Protein AF-A0A521YY96-F1 (afdb_monomer)

Structure (mmCIF, N/CA/C/O backbone):
data_AF-A0A521YY96-F1
#
_entry.id   AF-A0A521YY96-F1
#
loop_
_atom_site.group_PDB
_atom_site.id
_atom_site.type_symbol
_atom_site.label_atom_id
_atom_site.label_alt_id
_atom_site.label_comp_id
_atom_site.label_asym_id
_atom_site.label_entity_id
_atom_site.label_seq_id
_atom_site.pdbx_PDB_ins_code
_atom_site.Cartn_x
_atom_site.Cartn_y
_atom_site.Cartn_z
_atom_site.occupancy
_atom_site.B_iso_or_equiv
_atom_site.auth_seq_id
_atom_site.auth_comp_id
_atom_site.auth_asym_id
_atom_site.auth_atom_id
_atom_site.pdbx_PDB_model_num
ATOM 1 N N . MET A 1 1 ? 77.867 21.493 48.074 1.00 36.88 1 MET A N 1
ATOM 2 C CA . MET A 1 1 ? 77.905 22.722 47.251 1.00 36.88 1 MET A CA 1
ATOM 3 C C . MET A 1 1 ? 76.505 23.031 46.724 1.00 36.88 1 MET A C 1
ATOM 5 O O . MET A 1 1 ? 75.812 22.125 46.286 1.00 36.88 1 MET A O 1
ATOM 9 N N . HIS A 1 2 ? 76.075 24.290 46.857 1.00 35.44 2 HIS A N 1
ATOM 10 C CA . HIS A 1 2 ? 74.856 24.906 46.299 1.00 35.44 2 HIS A CA 1
ATOM 11 C C . HIS A 1 2 ? 74.604 24.523 44.812 1.00 35.44 2 HIS A C 1
ATOM 13 O O . HIS A 1 2 ? 75.568 24.282 44.107 1.00 35.44 2 HIS A O 1
ATOM 19 N N . ARG A 1 3 ? 73.397 24.496 44.211 1.00 36.25 3 ARG A N 1
ATOM 20 C CA . ARG A 1 3 ? 72.268 25.448 44.270 1.00 36.25 3 ARG A CA 1
ATOM 21 C C . ARG A 1 3 ? 71.045 24.892 43.476 1.00 36.25 3 ARG A C 1
ATOM 23 O O . ARG A 1 3 ? 71.189 24.423 42.359 1.00 36.25 3 ARG A O 1
ATOM 30 N N . ARG A 1 4 ? 69.854 25.022 44.077 1.00 40.38 4 ARG A N 1
ATOM 31 C CA . ARG A 1 4 ? 68.451 25.162 43.580 1.00 40.38 4 ARG A CA 1
ATOM 32 C C . ARG A 1 4 ? 68.147 25.180 42.052 1.00 40.38 4 ARG A C 1
ATOM 34 O O . ARG A 1 4 ? 68.707 26.023 41.364 1.00 40.38 4 ARG A O 1
ATOM 41 N N . ARG A 1 5 ? 67.013 24.570 41.625 1.00 38.25 5 ARG A N 1
ATOM 42 C CA . ARG A 1 5 ? 65.686 25.230 41.377 1.00 38.25 5 ARG A CA 1
ATOM 43 C C . ARG A 1 5 ? 64.577 24.293 40.803 1.00 38.25 5 ARG A C 1
ATOM 45 O O . ARG A 1 5 ? 64.734 23.745 39.728 1.00 38.25 5 ARG A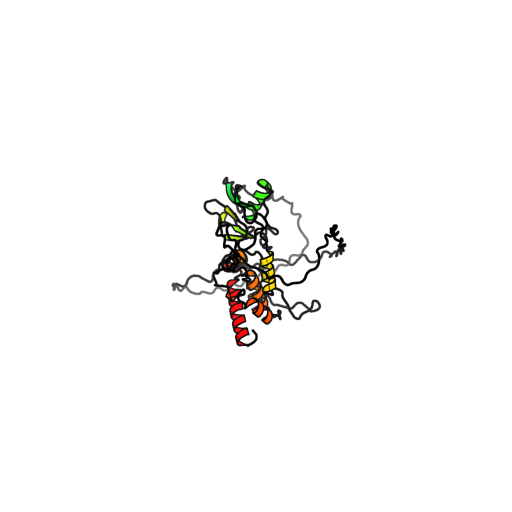 O 1
ATOM 52 N N . ARG A 1 6 ? 63.430 24.273 41.519 1.00 37.22 6 ARG A N 1
ATOM 53 C CA . ARG A 1 6 ? 61.985 24.279 41.117 1.00 37.22 6 ARG A CA 1
ATOM 54 C C . ARG A 1 6 ? 61.480 23.232 40.092 1.00 37.22 6 ARG A C 1
ATOM 56 O O . ARG A 1 6 ? 61.762 23.346 38.915 1.00 37.22 6 ARG A O 1
ATOM 63 N N . ALA A 1 7 ? 60.753 22.179 40.485 1.00 37.06 7 ALA A N 1
ATOM 64 C CA . ALA A 1 7 ? 59.351 22.089 40.955 1.00 37.06 7 ALA A CA 1
ATOM 65 C C . ALA A 1 7 ? 58.262 22.337 39.886 1.00 37.06 7 ALA A C 1
ATOM 67 O O . ALA A 1 7 ? 58.002 23.485 39.531 1.00 37.06 7 ALA A O 1
ATOM 68 N N . ARG A 1 8 ? 57.516 21.278 39.522 1.00 35.78 8 ARG A N 1
ATOM 69 C CA . ARG A 1 8 ? 56.051 21.314 39.353 1.00 35.78 8 ARG A CA 1
ATOM 70 C C . ARG A 1 8 ? 55.447 19.929 39.608 1.00 35.78 8 ARG A C 1
ATOM 72 O O . ARG A 1 8 ? 55.932 18.920 39.118 1.00 35.78 8 ARG A O 1
ATOM 79 N N . GLN A 1 9 ? 54.429 19.936 40.460 1.00 39.16 9 GLN A N 1
ATOM 80 C CA . GLN A 1 9 ? 53.767 18.798 41.086 1.00 39.16 9 GLN A CA 1
ATOM 81 C C . GLN A 1 9 ? 52.670 18.240 40.172 1.00 39.16 9 GLN A C 1
ATOM 83 O O . GLN A 1 9 ? 51.818 18.996 39.705 1.00 39.16 9 GLN A O 1
ATOM 88 N N . GLY A 1 10 ? 52.657 16.922 39.974 1.00 31.00 10 GLY A N 1
ATOM 89 C CA . GLY A 1 10 ? 51.486 16.193 39.494 1.00 31.00 10 GLY A CA 1
ATOM 90 C C . GLY A 1 10 ? 50.533 15.926 40.659 1.00 31.00 10 GLY A C 1
ATOM 91 O O . GLY A 1 10 ? 50.938 15.367 41.676 1.00 31.00 10 GLY A O 1
ATOM 92 N N . ARG A 1 11 ? 49.269 16.339 40.527 1.00 37.75 11 ARG A N 1
ATOM 93 C CA . ARG A 1 11 ? 48.179 15.911 41.412 1.00 37.75 11 ARG A CA 1
ATOM 94 C C . ARG A 1 11 ? 47.406 14.788 40.733 1.00 37.75 11 ARG A C 1
ATOM 96 O O . ARG A 1 11 ? 46.949 14.943 39.605 1.00 37.75 11 ARG A O 1
ATOM 103 N N . GLY A 1 12 ? 47.265 13.683 41.458 1.00 32.97 12 GLY A N 1
ATOM 104 C CA . GLY A 1 12 ? 46.306 12.622 41.177 1.00 32.97 12 GLY A CA 1
ATOM 105 C C . GLY A 1 12 ? 44.856 13.016 41.528 1.00 32.97 12 GLY A C 1
ATOM 106 O O . GLY A 1 12 ? 44.524 14.201 41.578 1.00 32.97 12 GLY A O 1
ATOM 107 N N . PRO A 1 13 ? 43.964 12.037 41.752 1.00 54.84 13 PRO A N 1
ATOM 108 C CA . PRO A 1 13 ? 42.799 11.820 40.894 1.00 54.84 13 PRO A CA 1
ATOM 109 C C . PRO A 1 13 ? 41.473 12.183 41.579 1.00 54.84 13 PRO A C 1
ATOM 111 O O . PRO A 1 13 ? 41.420 12.236 42.806 1.00 54.84 13 PRO A O 1
ATOM 114 N N . ARG A 1 14 ? 40.379 12.328 40.807 1.00 33.78 14 ARG A N 1
ATOM 115 C CA . ARG A 1 14 ? 39.009 11.983 41.255 1.00 33.78 14 ARG A CA 1
ATOM 116 C C . ARG A 1 14 ? 37.956 12.006 40.129 1.00 33.78 14 ARG A C 1
ATOM 118 O O . ARG A 1 14 ? 37.589 13.056 39.629 1.00 33.78 14 ARG A O 1
ATOM 125 N N . ARG A 1 15 ? 37.451 10.791 39.887 1.00 32.31 15 ARG A N 1
ATOM 126 C CA . ARG A 1 15 ? 36.056 10.333 39.710 1.00 32.31 15 ARG A CA 1
ATOM 127 C C . ARG A 1 15 ? 35.222 10.731 38.476 1.00 32.31 15 ARG A C 1
ATOM 129 O O . ARG A 1 15 ? 34.970 11.887 38.178 1.00 32.31 15 ARG A O 1
ATOM 136 N N . ALA A 1 16 ? 34.742 9.643 37.869 1.00 31.78 16 ALA A N 1
ATOM 137 C CA . ALA A 1 16 ? 33.801 9.438 36.778 1.00 31.78 16 ALA A CA 1
ATOM 138 C C . ALA A 1 16 ? 32.496 10.258 36.799 1.00 31.78 16 ALA A C 1
ATOM 140 O O . ALA A 1 16 ? 31.833 10.374 37.827 1.00 31.78 16 ALA A O 1
ATOM 141 N N . GLY A 1 17 ? 32.082 10.661 35.594 1.00 32.03 17 GLY A N 1
ATOM 142 C CA . GLY A 1 17 ? 30.690 10.805 35.159 1.00 32.03 17 GLY A CA 1
ATOM 143 C C . GLY A 1 17 ? 30.529 10.101 33.796 1.00 32.03 17 GLY A C 1
ATOM 144 O O . GLY A 1 17 ? 31.524 9.976 33.076 1.00 32.03 17 GLY A O 1
ATOM 145 N N . PRO A 1 18 ? 29.344 9.564 33.455 1.00 32.19 18 PRO A N 1
ATOM 146 C CA . PRO A 1 18 ? 29.190 8.643 32.335 1.00 32.19 18 PRO A CA 1
ATOM 147 C C . PRO A 1 18 ? 29.269 9.345 30.975 1.00 32.19 18 PRO A C 1
ATOM 149 O O . PRO A 1 18 ? 28.785 10.458 30.778 1.00 32.19 18 PRO A O 1
ATOM 152 N N . VAL A 1 19 ? 29.896 8.633 30.043 1.00 30.94 19 VAL A N 1
ATOM 153 C CA . VAL A 1 19 ? 30.142 8.996 28.649 1.00 30.94 19 VAL A CA 1
ATOM 154 C C . VAL A 1 19 ? 28.866 8.818 27.827 1.00 30.94 19 VAL A C 1
ATOM 156 O O . VAL A 1 19 ? 28.272 7.743 27.822 1.00 30.94 19 VAL A O 1
ATOM 159 N N . VAL A 1 20 ? 28.503 9.852 27.067 1.00 31.72 20 VAL A N 1
ATOM 160 C CA . VAL A 1 20 ? 27.671 9.735 25.864 1.00 31.72 20 VAL A CA 1
ATOM 161 C C . VAL A 1 20 ? 28.599 9.983 24.669 1.00 31.72 20 VAL A C 1
ATOM 163 O O . VAL A 1 20 ? 29.064 11.103 24.463 1.00 31.72 20 VAL A O 1
ATOM 166 N N . HIS A 1 21 ? 28.919 8.926 23.918 1.00 34.84 21 HIS A N 1
ATOM 167 C CA . HIS A 1 21 ? 29.565 9.002 22.597 1.00 34.84 21 HIS A CA 1
ATOM 168 C C . HIS A 1 21 ? 28.594 9.703 21.624 1.00 34.84 21 HIS A C 1
ATOM 170 O O . HIS A 1 21 ? 27.413 9.373 21.626 1.00 34.84 21 HIS A O 1
ATOM 176 N N . GLY A 1 22 ? 28.953 10.738 20.851 1.00 28.48 22 GLY A N 1
ATOM 177 C CA . GLY A 1 22 ? 30.069 10.869 19.894 1.00 28.48 22 GLY A CA 1
ATOM 178 C C . GLY A 1 22 ? 29.445 10.763 18.488 1.00 28.48 22 GLY A C 1
ATOM 179 O O . GLY A 1 22 ? 28.801 9.762 18.214 1.00 28.48 22 GLY A O 1
ATOM 180 N N . PHE A 1 23 ? 29.411 11.773 17.611 1.00 28.44 23 PHE A N 1
ATOM 181 C CA . PHE A 1 23 ? 30.489 12.530 16.947 1.00 28.44 23 PHE A CA 1
ATOM 182 C C . PHE A 1 23 ? 30.028 13.988 16.695 1.00 28.44 23 PHE A C 1
ATOM 184 O O . PHE A 1 23 ? 28.893 14.209 16.292 1.00 28.44 23 PHE A O 1
ATOM 191 N N . VAL A 1 24 ? 30.761 15.036 17.091 1.00 27.41 24 VAL A N 1
ATOM 192 C CA . VAL A 1 24 ? 31.913 15.706 16.434 1.00 27.41 24 VAL A CA 1
ATOM 193 C C . VAL A 1 24 ? 31.643 16.178 14.995 1.00 27.41 24 VAL A C 1
ATOM 195 O O . VAL A 1 24 ? 31.887 15.455 14.035 1.00 27.41 24 VAL A O 1
ATOM 198 N N . LEU A 1 25 ? 31.265 17.456 14.860 1.00 29.09 25 LEU A N 1
ATOM 199 C CA . LEU A 1 25 ? 31.561 18.271 13.679 1.00 29.09 25 LEU A CA 1
ATOM 200 C C . LEU A 1 25 ? 32.483 19.435 14.072 1.00 29.09 25 LEU A C 1
ATOM 202 O O . LEU A 1 25 ? 32.346 20.072 15.116 1.00 29.09 25 LEU A O 1
ATOM 206 N N . ARG A 1 26 ? 33.486 19.619 13.222 1.00 28.25 26 ARG A N 1
ATOM 207 C CA . ARG A 1 26 ? 34.720 20.390 13.376 1.00 28.25 26 ARG A CA 1
ATOM 208 C C . ARG A 1 26 ? 34.439 21.895 13.222 1.00 28.25 26 ARG A C 1
ATOM 210 O O . ARG A 1 26 ? 33.811 22.302 12.252 1.00 28.25 26 ARG A O 1
ATOM 217 N N . ARG A 1 27 ? 34.918 22.721 14.164 1.00 30.02 27 ARG A N 1
ATOM 218 C CA . ARG A 1 27 ? 34.889 24.197 14.074 1.00 30.02 27 ARG A CA 1
ATOM 219 C C . ARG A 1 27 ? 35.848 24.680 12.980 1.00 30.02 27 ARG A C 1
ATOM 221 O O . ARG A 1 27 ? 37.054 24.468 13.095 1.00 30.02 27 ARG A O 1
ATOM 228 N N . GLY A 1 28 ? 35.307 25.356 11.969 1.00 29.53 28 GLY A N 1
ATOM 229 C CA . GLY A 1 28 ? 36.039 26.287 11.109 1.00 29.53 28 GLY A CA 1
ATOM 230 C C . GLY A 1 28 ? 36.040 27.679 11.741 1.00 29.53 28 GLY A C 1
ATOM 231 O O . GLY A 1 28 ? 35.029 28.105 12.297 1.00 29.53 28 GLY A O 1
ATOM 232 N N . ARG A 1 29 ? 37.209 28.321 11.725 1.00 30.94 29 ARG A N 1
ATOM 233 C CA . ARG A 1 29 ? 37.457 29.694 12.172 1.00 30.94 29 ARG A CA 1
ATOM 234 C C . ARG A 1 29 ? 36.708 30.666 11.263 1.00 30.94 29 ARG A C 1
ATOM 236 O O . ARG A 1 29 ? 36.808 30.535 10.053 1.00 30.94 29 ARG A O 1
ATOM 243 N N . ASP A 1 30 ? 35.934 31.568 11.846 1.00 35.16 30 ASP A N 1
ATOM 244 C CA . ASP A 1 30 ? 36.200 33.010 11.838 1.00 35.16 30 ASP A CA 1
ATOM 245 C C . ASP A 1 30 ? 35.047 33.712 12.565 1.00 35.16 30 ASP A C 1
ATOM 247 O O . ASP A 1 30 ? 33.884 33.313 12.480 1.00 35.16 30 ASP A O 1
ATOM 251 N N . GLY A 1 31 ? 35.412 34.657 13.429 1.00 31.25 31 GLY A N 1
ATOM 252 C CA . GLY A 1 31 ? 34.482 35.374 14.286 1.00 31.25 31 GLY A CA 1
ATOM 253 C C . GLY A 1 31 ? 33.702 36.426 13.510 1.00 31.25 31 GLY A C 1
ATOM 254 O O . GLY A 1 31 ? 34.246 37.050 12.613 1.00 31.25 31 GLY A O 1
ATOM 255 N N . ASP A 1 32 ? 32.442 36.628 13.890 1.00 32.22 32 ASP A N 1
ATOM 256 C CA . ASP A 1 32 ? 31.952 37.956 14.253 1.00 32.22 32 ASP A CA 1
ATOM 257 C C . ASP A 1 32 ? 30.570 37.889 14.921 1.00 32.22 32 ASP A C 1
ATOM 259 O O . ASP A 1 32 ? 29.853 36.888 14.881 1.00 32.22 32 ASP A O 1
ATOM 263 N N . ALA A 1 33 ? 30.280 38.943 15.675 1.00 30.81 33 ALA A N 1
ATOM 264 C CA . ALA A 1 33 ? 29.374 38.994 16.812 1.00 30.81 33 ALA A CA 1
ATOM 265 C C . ALA A 1 33 ? 27.884 38.718 16.519 1.00 30.81 33 ALA A C 1
ATOM 267 O O . ALA A 1 33 ? 27.272 39.296 15.623 1.00 30.81 33 ALA A O 1
ATOM 268 N N . VAL A 1 34 ? 27.239 37.946 17.404 1.00 27.91 34 VAL A N 1
ATOM 269 C CA . VAL A 1 34 ? 25.772 37.844 17.475 1.00 27.91 34 VAL A CA 1
ATOM 270 C C . VAL A 1 34 ? 25.218 39.071 18.209 1.00 27.91 34 VAL A C 1
ATOM 272 O O . VAL A 1 34 ? 25.181 39.117 19.440 1.00 27.91 34 VAL A O 1
ATOM 275 N N . ARG A 1 35 ? 24.746 40.069 17.451 1.00 28.75 35 ARG A N 1
ATOM 276 C CA . ARG A 1 35 ? 23.802 41.081 17.953 1.00 28.75 35 ARG A CA 1
ATOM 277 C C . ARG A 1 35 ? 22.419 40.442 18.107 1.00 28.75 35 ARG A C 1
ATOM 279 O O . ARG A 1 35 ? 21.872 39.874 17.167 1.00 28.75 35 ARG A O 1
ATOM 286 N N . ARG A 1 36 ? 21.835 40.570 19.303 1.00 29.77 36 ARG A N 1
ATOM 287 C CA . ARG A 1 36 ? 20.431 40.237 19.584 1.00 29.77 36 ARG A CA 1
ATOM 288 C C . ARG A 1 36 ? 19.513 41.176 18.795 1.00 29.77 36 ARG A C 1
ATOM 290 O O . ARG A 1 36 ? 19.500 42.372 19.063 1.00 29.77 36 ARG A O 1
ATOM 297 N N . GLY A 1 37 ? 18.713 40.622 17.888 1.00 27.31 37 GLY A N 1
ATOM 298 C CA . GLY A 1 37 ? 17.597 41.307 17.237 1.00 27.31 37 GLY A CA 1
ATOM 299 C C . GLY A 1 37 ? 16.319 40.486 17.388 1.00 27.31 37 GLY A C 1
ATOM 300 O O . GLY A 1 37 ? 16.267 39.339 16.952 1.00 27.31 37 GLY A O 1
ATOM 301 N N . ARG A 1 38 ? 15.300 41.061 18.040 1.00 29.11 38 ARG A N 1
ATOM 302 C CA . ARG A 1 38 ? 13.922 40.549 18.038 1.00 29.11 38 ARG A CA 1
ATOM 303 C C . ARG A 1 38 ? 13.401 40.555 16.601 1.00 29.11 38 ARG A C 1
ATOM 305 O O . ARG A 1 38 ? 13.463 41.595 15.955 1.00 29.11 38 ARG A O 1
ATOM 312 N N . LEU A 1 39 ? 12.823 39.448 16.143 1.00 28.83 39 LEU A N 1
ATOM 313 C CA . LEU A 1 39 ? 11.985 39.451 14.947 1.00 28.83 39 LEU A CA 1
ATOM 314 C C . LEU A 1 39 ? 10.516 39.404 15.361 1.00 28.83 39 LEU A C 1
ATOM 316 O O . LEU A 1 39 ? 10.039 38.447 15.968 1.00 28.83 39 LEU A O 1
ATOM 320 N N . HIS A 1 40 ? 9.847 40.514 15.062 1.00 30.41 40 HIS A N 1
ATOM 321 C CA . HIS A 1 40 ? 8.405 40.680 15.077 1.00 30.41 40 HIS A CA 1
ATOM 322 C C . HIS A 1 40 ? 7.745 39.793 14.013 1.00 30.41 40 HIS A C 1
ATOM 324 O O . HIS A 1 40 ? 8.364 39.433 13.012 1.00 30.41 40 HIS A O 1
ATOM 330 N N . GLY A 1 41 ? 6.488 39.427 14.272 1.00 30.22 41 GLY A N 1
ATOM 331 C CA . GLY A 1 41 ? 5.704 38.495 13.469 1.00 30.22 41 GLY A CA 1
ATOM 332 C C . GLY A 1 41 ? 5.589 38.892 11.999 1.00 30.22 41 GLY A C 1
ATOM 333 O O . GLY A 1 41 ? 5.288 40.036 11.670 1.00 30.22 41 GLY A O 1
ATOM 334 N N . ALA A 1 42 ? 5.791 37.906 11.127 1.00 28.52 42 ALA A N 1
ATOM 335 C CA . ALA A 1 42 ? 5.472 38.005 9.714 1.00 28.52 42 ALA A CA 1
ATOM 336 C C . ALA A 1 42 ? 4.034 37.517 9.487 1.00 28.52 42 ALA A C 1
ATOM 338 O O . ALA A 1 42 ? 3.705 36.347 9.691 1.00 28.52 42 ALA A O 1
ATOM 339 N N . SER A 1 43 ? 3.183 38.450 9.081 1.00 27.42 43 SER A N 1
ATOM 340 C CA . SER A 1 43 ? 1.854 38.234 8.526 1.00 27.42 43 SER A CA 1
ATOM 341 C C . SER A 1 43 ? 1.951 37.538 7.163 1.00 27.42 43 SER A C 1
ATOM 343 O O . SER A 1 43 ? 2.717 37.935 6.287 1.00 27.42 43 SER A O 1
ATOM 345 N N . VAL A 1 44 ? 1.162 36.479 6.982 1.00 31.17 44 VAL A N 1
ATOM 346 C CA . VAL A 1 44 ? 1.028 35.749 5.713 1.00 31.17 44 VAL A CA 1
ATOM 347 C C . VAL A 1 44 ? 0.057 36.517 4.803 1.00 31.17 44 VAL A C 1
ATOM 349 O O . VAL A 1 44 ? -1.063 36.791 5.240 1.00 31.17 44 VAL A O 1
ATOM 352 N N . PRO A 1 45 ? 0.413 36.863 3.552 1.00 29.36 45 PRO A N 1
ATOM 353 C CA . PRO A 1 45 ? -0.515 37.537 2.653 1.00 29.36 45 PRO A CA 1
ATOM 354 C C . PRO A 1 45 ? -1.561 36.559 2.095 1.00 29.36 45 PRO A C 1
ATOM 356 O O . PRO A 1 45 ? -1.238 35.521 1.513 1.00 29.36 45 PRO A O 1
ATOM 359 N N . HIS A 1 46 ? -2.835 36.924 2.256 1.00 29.44 46 HIS A N 1
ATOM 360 C CA . HIS A 1 46 ? -3.985 36.270 1.634 1.00 29.44 46 HIS A CA 1
ATOM 361 C C . HIS A 1 46 ? -3.900 36.371 0.102 1.00 29.44 46 HIS A C 1
ATOM 363 O O . HIS A 1 46 ? -3.885 37.465 -0.457 1.00 29.44 46 HIS A O 1
ATOM 369 N N . ARG A 1 47 ? -3.903 35.226 -0.592 1.00 26.50 47 ARG A N 1
ATOM 370 C CA . ARG A 1 47 ? -4.122 35.154 -2.046 1.00 26.50 47 ARG A CA 1
ATOM 371 C C . ARG A 1 47 ? -5.631 35.082 -2.330 1.00 26.50 47 ARG A C 1
ATOM 373 O O . ARG A 1 47 ? -6.299 34.248 -1.714 1.00 26.50 47 ARG A O 1
ATOM 380 N N . PRO A 1 48 ? -6.186 35.889 -3.250 1.00 29.11 48 PRO A N 1
ATOM 381 C CA . PRO A 1 48 ? -7.594 35.793 -3.614 1.00 29.11 48 PRO A CA 1
ATOM 382 C C . PRO A 1 48 ? -7.834 34.547 -4.479 1.00 29.11 48 PRO A C 1
ATOM 384 O O . PRO A 1 48 ? -7.143 34.304 -5.468 1.00 29.11 48 PRO A O 1
ATOM 387 N N . VAL A 1 49 ? -8.820 33.741 -4.087 1.00 29.11 49 VAL A N 1
ATOM 388 C CA . VAL A 1 49 ? -9.315 32.595 -4.858 1.00 29.11 49 VAL A CA 1
ATOM 389 C C . VAL A 1 49 ? -10.244 33.125 -5.951 1.00 29.11 49 VAL A C 1
ATOM 391 O O . VAL A 1 49 ? -11.356 33.561 -5.654 1.00 29.11 49 VAL A O 1
ATOM 394 N N . GLN A 1 50 ? -9.806 33.082 -7.211 1.00 29.78 50 GLN A N 1
ATOM 395 C CA . GLN A 1 50 ? -10.700 33.239 -8.360 1.00 29.78 50 GLN A CA 1
ATOM 396 C C . GLN A 1 50 ? -11.663 32.045 -8.409 1.00 29.78 50 GLN A C 1
ATOM 398 O O . GLN A 1 50 ? -11.255 30.891 -8.540 1.00 29.78 50 GLN A O 1
ATOM 403 N N . ARG A 1 51 ? -12.958 32.334 -8.253 1.00 29.83 51 ARG A N 1
ATOM 404 C CA . ARG A 1 51 ? -14.058 31.406 -8.523 1.00 29.83 51 ARG A CA 1
ATOM 405 C C . ARG A 1 51 ? -14.451 31.542 -9.991 1.00 29.83 51 ARG A C 1
ATOM 407 O O . ARG A 1 51 ? -15.327 32.342 -10.300 1.00 29.83 51 ARG A O 1
ATOM 414 N N . ASP A 1 52 ? -13.886 30.709 -10.853 1.00 28.09 52 ASP A N 1
ATOM 415 C CA . ASP A 1 52 ? -14.489 30.465 -12.162 1.00 28.09 52 ASP A CA 1
ATOM 416 C C . ASP A 1 52 ? -15.525 29.346 -12.025 1.00 28.09 52 ASP A C 1
ATOM 418 O O . ASP A 1 52 ? -15.218 28.155 -11.954 1.00 28.09 52 ASP A O 1
ATOM 422 N N . ARG A 1 53 ? -16.792 29.761 -11.919 1.00 28.67 53 ARG A N 1
ATOM 423 C CA . ARG A 1 53 ? -17.957 28.903 -12.153 1.00 28.67 53 ARG A CA 1
ATOM 424 C C . ARG A 1 53 ? -18.050 28.658 -13.659 1.00 28.67 53 ARG A C 1
ATOM 426 O O . ARG A 1 53 ? -18.573 29.502 -14.376 1.00 28.67 53 ARG A O 1
ATOM 433 N N . GLN A 1 54 ? -17.599 27.498 -14.125 1.00 31.72 54 GLN A N 1
ATOM 434 C CA . GLN A 1 54 ? -18.081 26.948 -15.391 1.00 31.72 54 GLN A CA 1
ATOM 435 C C . GLN A 1 54 ? -19.311 26.088 -15.097 1.00 31.72 54 GLN A C 1
ATOM 437 O O . GLN A 1 54 ? -19.234 25.016 -14.502 1.00 31.72 54 GLN A O 1
ATOM 442 N N . SER A 1 55 ? -20.470 26.635 -15.438 1.00 31.55 55 SER A N 1
ATOM 443 C CA . SER A 1 55 ? -21.733 25.922 -15.577 1.00 31.55 55 SER A CA 1
ATOM 444 C C . SER A 1 55 ? -21.702 25.084 -16.858 1.00 31.55 55 SER A C 1
ATOM 446 O O . SER A 1 55 ? -21.776 25.650 -17.946 1.00 31.55 55 SER A O 1
ATOM 448 N N . ASP A 1 56 ? -21.611 23.760 -16.725 1.00 32.34 56 ASP A N 1
ATOM 449 C CA . ASP A 1 56 ? -21.868 22.815 -17.820 1.00 32.34 56 ASP A CA 1
ATOM 450 C C . ASP A 1 56 ? -23.383 22.554 -17.943 1.00 32.34 56 ASP A C 1
ATOM 452 O O . ASP A 1 56 ? -24.035 22.268 -16.929 1.00 32.34 56 ASP A O 1
ATOM 456 N N . PRO A 1 57 ? -23.975 22.629 -19.150 1.00 31.08 57 PRO A N 1
ATOM 457 C CA . PRO A 1 57 ? -25.367 22.269 -19.368 1.00 31.08 57 PRO A CA 1
ATOM 458 C C . PRO A 1 57 ? -25.567 20.747 -19.374 1.00 31.08 57 PRO A C 1
ATOM 460 O O . PRO A 1 57 ? -24.731 19.963 -19.822 1.00 31.08 57 PRO A O 1
ATOM 463 N N . ALA A 1 58 ? -26.726 20.334 -18.864 1.00 36.91 58 ALA A N 1
ATOM 464 C CA . ALA A 1 58 ? -27.175 18.955 -18.789 1.00 36.91 58 ALA A CA 1
ATOM 465 C C . ALA A 1 58 ? -27.290 18.310 -20.182 1.00 36.91 58 ALA A C 1
ATOM 467 O O . ALA A 1 58 ? -28.151 18.674 -20.978 1.00 36.91 58 ALA A O 1
ATOM 468 N N . GLY A 1 59 ? -26.464 17.299 -20.446 1.00 33.81 59 GLY A N 1
ATOM 469 C CA . GLY A 1 59 ? -26.584 16.461 -21.635 1.00 33.81 59 GLY A CA 1
ATOM 470 C C . GLY A 1 59 ? -25.422 15.484 -21.747 1.00 33.81 59 GLY A C 1
ATOM 471 O O . GLY A 1 59 ? -24.364 15.873 -22.208 1.00 33.81 59 GLY A O 1
ATOM 472 N N . HIS A 1 60 ? -25.637 14.245 -21.279 1.00 31.69 60 HIS A N 1
ATOM 473 C CA . HIS A 1 60 ? -24.895 12.989 -21.550 1.00 31.69 60 HIS A CA 1
ATOM 474 C C . HIS A 1 60 ? -24.716 12.121 -20.292 1.00 31.69 60 HIS A C 1
ATOM 476 O O . HIS A 1 60 ? -23.615 11.721 -19.920 1.00 31.69 60 HIS A O 1
ATOM 482 N N . GLN A 1 61 ? -25.832 11.771 -19.644 1.00 30.67 61 GLN A N 1
ATOM 483 C CA . GLN A 1 61 ? -25.858 10.821 -18.524 1.00 30.67 61 GLN A CA 1
ATOM 484 C C . GLN A 1 61 ? -26.577 9.507 -18.873 1.00 30.67 61 GLN A C 1
ATOM 486 O O . GLN A 1 61 ? -27.147 8.846 -18.012 1.00 30.67 61 GLN A O 1
ATOM 491 N N . ALA A 1 62 ? -26.516 9.100 -20.141 1.00 29.69 62 ALA A N 1
ATOM 492 C CA . ALA A 1 62 ? -27.026 7.820 -20.619 1.00 29.69 62 ALA A CA 1
ATOM 493 C C . ALA A 1 62 ? -25.957 7.152 -21.491 1.00 29.69 62 ALA A C 1
ATOM 495 O O . ALA A 1 62 ? -25.949 7.381 -22.691 1.00 29.69 62 ALA A O 1
ATOM 496 N N . GLN A 1 63 ? -25.011 6.429 -20.866 1.00 31.83 63 GLN A N 1
ATOM 497 C CA . GLN A 1 63 ? -24.150 5.375 -21.462 1.00 31.83 63 GLN A CA 1
ATOM 498 C C . GLN A 1 63 ? -23.053 4.894 -20.481 1.00 31.83 63 GLN A C 1
ATOM 500 O O . GLN A 1 63 ? -21.883 4.738 -20.823 1.00 31.83 63 GLN A O 1
ATOM 505 N N . ARG A 1 64 ? -23.409 4.641 -19.217 1.00 30.38 64 ARG A N 1
ATOM 506 C CA . ARG A 1 64 ? -22.537 3.899 -18.290 1.00 30.38 64 ARG A CA 1
ATOM 507 C C . ARG A 1 64 ? -23.287 2.706 -17.724 1.00 30.38 64 ARG A C 1
ATOM 509 O O . ARG A 1 64 ? -23.552 2.632 -16.530 1.00 30.38 64 ARG A O 1
ATOM 516 N N . GLU A 1 65 ? -23.616 1.778 -18.611 1.00 31.09 65 GLU A N 1
ATOM 517 C CA . GLU A 1 65 ? -24.069 0.443 -18.245 1.00 31.09 65 GLU A CA 1
ATOM 518 C C . GLU A 1 65 ? -22.966 -0.578 -18.572 1.00 31.09 65 GLU A C 1
ATOM 520 O O . GLU A 1 65 ? -22.478 -0.674 -19.694 1.00 31.09 65 GLU A O 1
ATOM 525 N N . SER A 1 66 ? -22.554 -1.283 -17.513 1.00 31.14 66 SER A N 1
ATOM 526 C CA . SER A 1 66 ? -22.098 -2.682 -17.484 1.00 31.14 66 SER A CA 1
ATOM 527 C C . SER A 1 66 ? -20.970 -3.153 -18.420 1.00 31.14 66 SER A C 1
ATOM 529 O O . SER A 1 66 ? -21.195 -3.701 -19.493 1.00 31.14 66 SER A O 1
ATOM 531 N N . ALA A 1 67 ? -19.750 -3.197 -17.868 1.00 27.73 67 ALA A N 1
ATOM 532 C CA . ALA A 1 67 ? -18.728 -4.174 -18.257 1.00 27.73 67 ALA A CA 1
ATOM 533 C C . ALA A 1 67 ? -17.985 -4.727 -17.023 1.00 27.73 67 ALA A C 1
ATOM 535 O O . ALA A 1 67 ? -16.786 -4.541 -16.845 1.00 27.73 67 ALA A O 1
ATOM 536 N N . HIS A 1 68 ? -18.709 -5.431 -16.150 1.00 30.08 68 HIS A N 1
ATOM 537 C CA . HIS A 1 68 ? -18.108 -6.381 -15.212 1.00 30.08 68 HIS A CA 1
ATOM 538 C C . HIS A 1 68 ? -18.410 -7.794 -15.712 1.00 30.08 68 HIS A C 1
ATOM 540 O O . HIS A 1 68 ? -19.406 -8.400 -15.325 1.00 30.08 68 HIS A O 1
ATOM 546 N N . ARG A 1 69 ? -17.556 -8.325 -16.596 1.00 30.77 69 ARG A N 1
ATOM 547 C CA . ARG A 1 69 ? -17.495 -9.774 -16.813 1.00 30.77 69 ARG A CA 1
ATOM 548 C C . ARG A 1 69 ? -16.694 -10.387 -15.670 1.00 30.77 69 ARG A C 1
ATOM 550 O O . ARG A 1 69 ? -15.569 -9.979 -15.393 1.00 30.77 69 ARG A O 1
ATOM 557 N N . ALA A 1 70 ? -17.313 -11.344 -14.991 1.00 30.95 70 ALA A N 1
ATOM 558 C CA . ALA A 1 70 ? -16.659 -12.204 -14.025 1.00 30.95 70 ALA A CA 1
ATOM 559 C C . ALA A 1 70 ? -15.527 -12.972 -14.725 1.00 30.95 70 ALA A C 1
ATOM 561 O O . ALA A 1 70 ? -15.775 -13.695 -15.686 1.00 30.95 70 ALA A O 1
ATOM 562 N N . HIS A 1 71 ? -14.291 -12.809 -14.256 1.00 30.98 71 HIS A N 1
ATOM 563 C CA . HIS A 1 71 ? -13.222 -13.740 -14.600 1.00 30.98 71 HIS A CA 1
ATOM 564 C C . HIS A 1 71 ? -13.500 -15.062 -13.882 1.00 30.98 71 HIS A C 1
ATOM 566 O O . HIS A 1 71 ? -13.519 -15.112 -12.649 1.00 30.98 71 HIS A O 1
ATOM 572 N N . ASP A 1 72 ? -13.759 -16.102 -14.670 1.00 29.55 72 ASP A N 1
ATOM 573 C CA . ASP A 1 72 ? -13.961 -17.467 -14.205 1.00 29.55 72 ASP A CA 1
ATOM 574 C C . ASP A 1 72 ? -12.651 -18.011 -13.616 1.00 29.55 72 ASP A C 1
ATOM 576 O O . ASP A 1 72 ? -11.624 -18.120 -14.286 1.00 29.55 72 ASP A O 1
ATOM 580 N N . VAL A 1 73 ? -12.679 -18.308 -12.319 1.00 32.78 73 VAL A N 1
ATOM 581 C CA . VAL A 1 73 ? -11.563 -18.875 -11.559 1.00 32.78 73 VAL A CA 1
ATOM 582 C C . VAL A 1 73 ? -11.728 -20.397 -11.555 1.00 32.78 73 VAL A C 1
ATOM 584 O O . VAL A 1 73 ? -11.989 -21.003 -10.517 1.00 32.78 73 VAL A O 1
ATOM 587 N N . ARG A 1 74 ? -11.614 -21.030 -12.727 1.00 29.02 74 ARG A N 1
ATOM 588 C CA . ARG A 1 74 ? -11.584 -22.496 -12.881 1.00 29.02 74 ARG A CA 1
ATOM 589 C C . ARG A 1 74 ? -10.627 -22.926 -13.989 1.00 29.02 74 ARG A C 1
ATOM 591 O O . ARG A 1 74 ? -11.020 -23.526 -14.977 1.00 29.02 74 ARG A O 1
ATOM 598 N N . ALA A 1 75 ? -9.342 -22.656 -13.804 1.00 31.70 75 ALA A N 1
ATOM 599 C CA . ALA A 1 75 ? -8.305 -23.263 -14.636 1.00 31.70 75 ALA A CA 1
ATOM 600 C C . ALA A 1 75 ? -6.990 -23.412 -13.865 1.00 31.70 75 ALA A C 1
ATOM 602 O O . ALA A 1 75 ? -5.964 -22.948 -14.318 1.00 31.70 75 ALA A O 1
ATOM 603 N N . TYR A 1 76 ? -7.025 -24.001 -12.666 1.00 30.17 76 TYR A N 1
ATOM 604 C CA . TYR A 1 76 ? -5.839 -24.565 -12.001 1.00 30.17 76 TYR A CA 1
ATOM 605 C C . TYR A 1 76 ? -6.307 -25.494 -10.879 1.00 30.17 76 TYR A C 1
ATOM 607 O O . TYR A 1 76 ? -6.313 -25.120 -9.708 1.00 30.17 76 TYR A O 1
ATOM 615 N N . ARG A 1 77 ? -6.785 -26.694 -11.236 1.00 29.12 77 ARG A N 1
ATOM 616 C CA . ARG A 1 77 ? -6.761 -27.884 -10.366 1.00 29.12 77 ARG A CA 1
ATOM 617 C C . ARG A 1 77 ? -7.317 -29.109 -11.097 1.00 29.12 77 ARG A C 1
ATOM 619 O O . ARG A 1 77 ? -8.463 -29.088 -11.525 1.00 29.12 77 ARG A O 1
ATOM 626 N N . ARG A 1 78 ? -6.512 -30.178 -11.048 1.00 31.70 78 ARG A N 1
ATOM 627 C CA . ARG A 1 78 ? -6.808 -31.604 -11.290 1.00 31.70 78 ARG A CA 1
ATOM 628 C C . ARG A 1 78 ? -6.569 -32.118 -12.711 1.00 31.70 78 ARG A C 1
ATOM 630 O O . ARG A 1 78 ? -7.474 -32.192 -13.529 1.00 31.70 78 ARG A O 1
ATOM 637 N N . GLY A 1 79 ? -5.339 -32.589 -12.917 1.00 27.16 79 GLY A N 1
ATOM 638 C CA . GLY A 1 7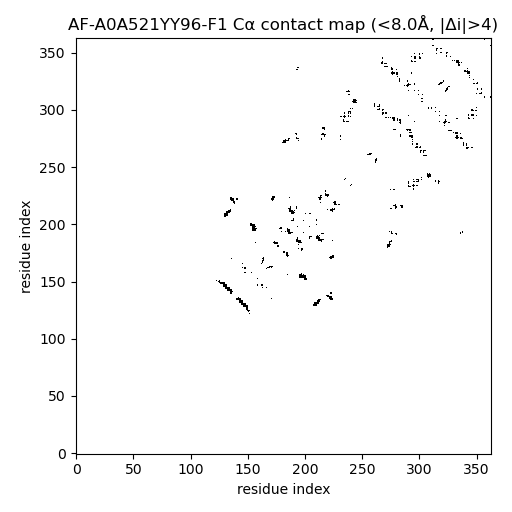9 ? -5.135 -33.862 -13.597 1.00 27.16 79 GLY A CA 1
ATOM 639 C C . GLY A 1 79 ? -5.488 -35.010 -12.643 1.00 27.16 79 GLY A C 1
ATOM 640 O O . GLY A 1 79 ? -5.171 -34.926 -11.456 1.00 27.16 79 GLY A O 1
ATOM 641 N N . CYS A 1 80 ? -6.231 -35.990 -13.161 1.00 27.41 80 CYS A N 1
ATOM 642 C CA . CYS A 1 80 ? -6.169 -37.432 -12.885 1.00 27.41 80 CYS A CA 1
ATOM 643 C C . CYS A 1 80 ? -7.441 -38.112 -13.431 1.00 27.41 80 CYS A C 1
ATOM 645 O O . CYS A 1 80 ? -8.530 -37.839 -12.942 1.00 27.41 80 CYS A O 1
ATOM 647 N N . PHE A 1 81 ? -7.227 -38.983 -14.426 1.00 25.42 81 PHE A N 1
ATOM 648 C CA . PHE A 1 81 ? -7.957 -40.204 -14.812 1.00 25.42 81 PHE A CA 1
ATOM 649 C C . PHE A 1 81 ? -9.492 -40.233 -14.944 1.00 25.42 81 PHE A C 1
ATOM 651 O O . PHE A 1 81 ? -10.231 -39.968 -14.003 1.00 25.42 81 PHE A O 1
ATOM 658 N N . GLY A 1 82 ? -9.951 -40.756 -16.092 1.00 25.25 82 GLY A N 1
ATOM 659 C CA . GLY A 1 82 ? -11.274 -41.375 -16.225 1.00 25.25 82 GLY A CA 1
ATOM 660 C C . GLY A 1 82 ? -11.841 -41.365 -17.644 1.00 25.25 82 GLY A C 1
ATOM 661 O O . GLY A 1 82 ? -12.671 -40.523 -17.963 1.00 25.25 82 GLY A O 1
ATOM 662 N N . PHE A 1 83 ? -11.408 -42.312 -18.480 1.00 25.97 83 PHE A N 1
ATOM 663 C CA . PHE A 1 83 ? -12.081 -42.706 -19.722 1.00 25.97 83 PHE A CA 1
ATOM 664 C C . PHE A 1 83 ? -13.527 -43.133 -19.430 1.00 25.97 83 PHE A C 1
ATOM 666 O O . PHE A 1 83 ? -13.707 -44.128 -18.737 1.00 25.97 83 PHE A O 1
ATOM 673 N N . ILE A 1 84 ? -14.528 -42.447 -19.995 1.00 29.08 84 ILE A N 1
ATOM 674 C CA . ILE A 1 84 ? -15.851 -43.022 -20.295 1.00 29.08 84 ILE A CA 1
ATOM 675 C C . ILE A 1 84 ? -16.361 -42.384 -21.594 1.00 29.08 84 ILE A C 1
ATOM 677 O O . ILE A 1 84 ? -16.703 -41.203 -21.638 1.00 29.08 84 ILE A O 1
ATOM 681 N N . GLU A 1 85 ? -16.407 -43.190 -22.654 1.00 27.48 85 GLU A N 1
ATOM 682 C CA . GLU A 1 85 ? -17.115 -42.906 -23.901 1.00 27.48 85 GLU A CA 1
ATOM 683 C C . GLU A 1 85 ? -18.611 -42.686 -23.643 1.00 27.48 85 GLU A C 1
ATOM 685 O O . GLU A 1 85 ? -19.234 -43.469 -22.925 1.00 27.48 85 GLU A O 1
ATOM 690 N N . LYS A 1 86 ? -19.226 -41.697 -24.308 1.00 28.23 86 LYS A N 1
ATOM 691 C CA . LYS A 1 86 ? -20.648 -41.775 -24.679 1.00 28.23 86 LYS A CA 1
ATOM 692 C C . LYS A 1 86 ? -20.997 -40.860 -25.858 1.00 28.23 86 LYS A C 1
ATOM 694 O O . LYS A 1 86 ? -21.115 -39.649 -25.732 1.00 28.23 86 LYS A O 1
ATOM 699 N N . ARG A 1 87 ? -21.128 -41.543 -26.998 1.00 27.11 87 ARG A N 1
ATOM 700 C CA . ARG A 1 87 ? -21.998 -41.362 -28.173 1.00 27.11 87 ARG A CA 1
ATOM 701 C C . ARG A 1 87 ? -22.654 -39.998 -28.427 1.00 27.11 87 ARG A C 1
ATOM 703 O O . ARG A 1 87 ? -23.500 -39.518 -27.682 1.00 27.11 87 ARG A O 1
ATOM 710 N N . ILE A 1 88 ? -22.345 -39.526 -29.629 1.00 28.08 88 ILE A N 1
ATOM 711 C CA . ILE A 1 88 ? -23.044 -38.552 -30.467 1.00 28.08 88 ILE A CA 1
ATOM 712 C C . ILE A 1 88 ? -24.430 -39.089 -30.875 1.00 28.08 88 ILE A C 1
ATOM 714 O O . ILE A 1 88 ? -24.544 -40.258 -31.242 1.00 28.08 88 ILE A O 1
ATOM 718 N N . ASN A 1 89 ? -25.448 -38.221 -30.910 1.00 29.77 89 ASN A N 1
ATOM 719 C CA . ASN A 1 89 ? -26.461 -38.247 -31.973 1.00 29.77 89 ASN A CA 1
ATOM 720 C C . ASN A 1 89 ? -26.987 -36.814 -32.242 1.00 29.77 89 ASN A C 1
ATOM 722 O O . ASN A 1 89 ? -27.199 -36.077 -31.274 1.00 29.77 89 ASN A O 1
ATOM 726 N N . PRO A 1 90 ? -27.168 -36.383 -33.507 1.00 33.22 90 PRO A N 1
ATOM 727 C CA . PRO A 1 90 ? -27.516 -35.012 -33.863 1.00 33.22 90 PRO A CA 1
ATOM 728 C C . PRO A 1 90 ? -29.035 -34.835 -34.012 1.00 33.22 90 PRO A C 1
ATOM 730 O O . PRO A 1 90 ? -29.727 -35.690 -34.558 1.00 33.22 90 PRO A O 1
ATOM 733 N N . GLY A 1 91 ? -29.555 -33.698 -33.552 1.00 25.84 91 GLY A N 1
ATOM 734 C CA . GLY A 1 91 ? -30.956 -33.310 -33.708 1.00 25.84 91 GLY A CA 1
ATOM 735 C C . GLY A 1 91 ? -31.058 -31.845 -34.109 1.00 25.84 91 GLY A C 1
ATOM 736 O O . GLY A 1 91 ? -30.899 -30.948 -33.286 1.00 25.84 91 GLY A O 1
ATOM 737 N N . SER A 1 92 ? -31.284 -31.624 -35.399 1.00 32.62 92 SER A N 1
ATOM 738 C CA . SER A 1 92 ? -31.581 -30.353 -36.057 1.00 32.62 92 SER A CA 1
ATOM 739 C C . SER A 1 92 ? -32.861 -29.699 -35.526 1.00 32.62 92 SER A C 1
ATOM 741 O O . SER A 1 92 ? -33.892 -30.358 -35.418 1.00 32.62 92 SER A O 1
ATOM 743 N N . GLY A 1 93 ? -32.829 -28.386 -35.287 1.00 27.41 93 GLY A N 1
ATOM 744 C CA . GLY A 1 93 ? -34.026 -27.620 -34.936 1.00 27.41 93 GLY A CA 1
ATOM 745 C C . GLY A 1 93 ? -33.745 -26.143 -34.678 1.00 27.41 93 GLY A C 1
ATOM 746 O O . GLY A 1 93 ? -33.884 -25.670 -33.553 1.00 27.41 93 GLY A O 1
ATOM 747 N N . GLY A 1 94 ? -33.324 -25.407 -35.709 1.00 30.75 94 GLY A N 1
ATOM 748 C CA . GLY A 1 94 ? -33.225 -23.949 -35.647 1.00 30.75 94 GLY A CA 1
ATOM 749 C C . GLY A 1 94 ? -34.611 -23.311 -35.524 1.00 30.75 94 GLY A C 1
ATOM 750 O O . GLY A 1 94 ? -35.465 -23.514 -36.382 1.00 30.75 94 GLY A O 1
ATOM 751 N N . ARG A 1 95 ? -34.837 -22.513 -34.473 1.00 31.20 95 ARG A N 1
ATOM 752 C CA . ARG A 1 95 ? -35.982 -21.596 -34.379 1.00 31.20 95 ARG A CA 1
ATOM 753 C C . ARG A 1 95 ? -35.500 -20.162 -34.570 1.00 31.20 95 ARG A C 1
ATOM 755 O O . ARG A 1 95 ? -34.894 -19.577 -33.676 1.00 31.20 95 ARG A O 1
ATOM 762 N N . GLN A 1 96 ? -35.792 -19.610 -35.745 1.00 31.58 96 GLN A N 1
ATOM 763 C CA . GLN A 1 96 ? -35.830 -18.169 -35.975 1.00 31.58 96 GLN A CA 1
ATOM 764 C C . GLN A 1 96 ? -36.967 -17.568 -35.139 1.00 31.58 96 GLN A C 1
ATOM 766 O O . GLN A 1 96 ? -38.082 -18.087 -35.138 1.00 31.58 96 GLN A O 1
ATOM 771 N N . VAL A 1 97 ? -36.687 -16.478 -34.427 1.00 33.38 97 VAL A N 1
ATOM 772 C CA . VAL A 1 97 ? -37.700 -15.723 -33.680 1.00 33.38 97 VAL A CA 1
ATOM 773 C C . VAL A 1 97 ? -37.994 -14.450 -34.467 1.00 33.38 97 VAL A C 1
ATOM 775 O O . VAL A 1 97 ? -37.146 -13.562 -34.560 1.00 33.38 97 VAL A O 1
ATOM 778 N N . ALA A 1 98 ? -39.180 -14.381 -35.070 1.00 32.19 98 ALA A N 1
ATOM 779 C CA . ALA A 1 98 ? -39.676 -13.186 -35.740 1.00 32.19 98 ALA A CA 1
ATOM 780 C C . ALA A 1 98 ? -39.942 -12.078 -34.704 1.00 32.19 98 ALA A C 1
ATOM 782 O O . ALA A 1 98 ? -40.608 -12.305 -33.692 1.00 32.19 98 ALA A O 1
ATOM 783 N N . ARG A 1 99 ? -39.417 -10.871 -34.946 1.00 35.25 99 ARG A N 1
ATOM 784 C CA . ARG A 1 99 ? -39.736 -9.677 -34.151 1.00 35.25 99 ARG A CA 1
ATOM 785 C C . ARG A 1 99 ? -41.079 -9.118 -34.617 1.00 35.25 99 ARG A C 1
ATOM 787 O O . ARG A 1 99 ? -41.152 -8.532 -35.691 1.00 35.25 99 ARG A O 1
ATOM 794 N N . LEU A 1 100 ? -42.118 -9.266 -33.800 1.00 35.78 100 LEU A N 1
ATOM 795 C CA . LEU A 1 100 ? -43.368 -8.520 -33.956 1.00 35.78 100 LEU A CA 1
ATOM 796 C C . LEU A 1 100 ? -43.154 -7.079 -33.473 1.00 35.78 100 LEU A C 1
ATOM 798 O O . LEU A 1 100 ? -42.785 -6.845 -32.323 1.00 35.78 100 LEU A O 1
ATOM 802 N N . HIS A 1 101 ? -43.358 -6.122 -34.374 1.00 37.03 101 HIS A N 1
ATOM 803 C CA . HIS A 1 101 ? -43.378 -4.693 -34.077 1.00 37.03 101 HIS A CA 1
ATOM 804 C C . HIS A 1 101 ? -44.789 -4.325 -33.599 1.00 37.03 101 HIS A C 1
ATOM 806 O O . HIS A 1 101 ? -45.749 -4.517 -34.341 1.00 37.03 101 HIS A O 1
ATOM 812 N N . VAL A 1 102 ? -44.930 -3.837 -32.363 1.00 40.56 102 VAL A N 1
ATOM 813 C CA . VAL A 1 102 ? -46.220 -3.388 -31.811 1.00 40.56 102 VAL A CA 1
ATOM 814 C C . VAL A 1 102 ? -46.248 -1.854 -31.821 1.00 40.56 102 VAL A C 1
ATOM 816 O O . VAL A 1 102 ? -45.341 -1.250 -31.239 1.00 40.56 102 VAL A O 1
ATOM 819 N N . PRO A 1 103 ? -47.242 -1.206 -32.462 1.00 35.22 103 PRO A N 1
ATOM 820 C CA . PRO A 1 103 ? -47.340 0.249 -32.516 1.00 35.22 103 PRO A CA 1
ATOM 821 C C . PRO A 1 103 ? -47.609 0.872 -31.146 1.00 35.22 103 PRO A C 1
ATOM 823 O O . PRO A 1 103 ? -48.300 0.316 -30.290 1.00 35.22 103 PRO A O 1
ATOM 826 N N . HIS A 1 104 ? -47.060 2.065 -30.947 1.00 40.97 104 HIS A N 1
ATOM 827 C CA . HIS A 1 104 ? -47.088 2.780 -29.682 1.00 40.97 104 HIS A CA 1
ATOM 828 C C . HIS A 1 104 ? -48.352 3.650 -29.588 1.00 40.97 104 HIS A C 1
ATOM 830 O O . HIS A 1 104 ? -48.313 4.839 -29.878 1.00 40.97 104 HIS A O 1
ATOM 836 N N . GLY A 1 105 ? -49.483 3.074 -29.181 1.00 43.72 105 GLY A N 1
ATOM 837 C CA . GLY A 1 105 ? -50.708 3.865 -29.062 1.00 43.72 105 GLY A CA 1
ATOM 838 C C . GLY A 1 105 ? -51.911 3.078 -28.585 1.00 43.72 105 GLY A C 1
ATOM 839 O O . GLY A 1 105 ? -52.826 2.902 -29.361 1.00 43.72 105 GLY A O 1
ATOM 840 N N . GLU A 1 106 ? -51.866 2.586 -27.345 1.00 41.78 106 GLU A N 1
ATOM 841 C CA . GLU A 1 106 ? -53.024 2.269 -26.488 1.00 41.78 106 GLU A CA 1
ATOM 842 C C . GLU A 1 106 ? -52.484 1.615 -25.208 1.00 41.78 106 GLU A C 1
ATOM 844 O O . GLU A 1 106 ? -52.275 0.407 -25.117 1.00 41.78 106 GLU A O 1
ATOM 849 N N . ARG A 1 107 ? -52.150 2.430 -24.200 1.00 38.75 107 ARG A N 1
ATOM 850 C CA . ARG A 1 107 ? -51.845 1.918 -22.856 1.00 38.75 107 ARG A CA 1
ATOM 851 C C . ARG A 1 107 ? -53.071 2.123 -21.985 1.00 38.75 107 ARG A C 1
ATOM 853 O O . ARG A 1 107 ? -53.359 3.247 -21.584 1.00 38.75 107 ARG A O 1
ATOM 860 N N . ALA A 1 108 ? -53.760 1.028 -21.675 1.00 43.19 108 ALA A N 1
ATOM 861 C CA . ALA A 1 108 ? -54.777 1.001 -20.636 1.00 43.19 108 ALA A CA 1
ATOM 862 C C . ALA A 1 108 ? -54.181 1.493 -19.305 1.00 43.19 108 ALA A C 1
ATOM 864 O O . ALA A 1 108 ? -53.055 1.143 -18.934 1.00 43.19 108 ALA A O 1
ATOM 865 N N . ALA A 1 109 ? -54.938 2.327 -18.591 1.00 43.41 109 ALA A N 1
ATOM 866 C CA . ALA A 1 109 ? -54.557 2.869 -17.297 1.00 43.41 109 ALA A CA 1
ATOM 867 C C . ALA A 1 109 ? -54.377 1.733 -16.274 1.00 43.41 109 ALA A C 1
ATOM 869 O O . ALA A 1 109 ? -55.336 1.229 -15.691 1.00 43.41 109 ALA A O 1
ATOM 870 N N . HIS A 1 110 ? -53.130 1.321 -16.039 1.00 43.44 110 HIS A N 1
ATOM 871 C CA . HIS A 1 110 ? -52.804 0.423 -14.940 1.00 43.44 110 HIS A CA 1
ATOM 872 C C . HIS A 1 110 ? -53.040 1.150 -13.612 1.00 43.44 110 HIS A C 1
ATOM 874 O O . HIS A 1 110 ? -52.242 1.991 -13.188 1.00 43.44 110 HIS A O 1
ATOM 880 N N . LEU A 1 111 ? -54.142 0.799 -12.947 1.00 44.34 111 LEU A N 1
ATOM 881 C CA . LEU A 1 111 ? -54.393 1.094 -11.540 1.00 44.34 111 LEU A CA 1
ATOM 882 C C . LEU A 1 111 ? -53.143 0.736 -10.726 1.00 44.34 111 LEU A C 1
ATOM 884 O O . LEU A 1 111 ? -52.745 -0.429 -10.635 1.00 44.34 111 LEU A O 1
ATOM 888 N N . ARG A 1 112 ? -52.508 1.754 -10.135 1.00 43.78 112 ARG A N 1
ATOM 889 C CA . ARG A 1 112 ? -51.365 1.598 -9.234 1.00 43.78 112 ARG A CA 1
ATOM 890 C C . ARG A 1 112 ? -51.823 0.889 -7.959 1.00 43.78 112 ARG A C 1
ATOM 892 O O . ARG A 1 112 ? -52.123 1.532 -6.958 1.00 43.78 112 ARG A O 1
ATOM 899 N N . ARG A 1 113 ? -51.825 -0.445 -7.955 1.00 44.53 113 ARG A N 1
ATOM 900 C CA . ARG A 1 113 ? -51.695 -1.194 -6.700 1.00 44.53 113 ARG A CA 1
ATOM 901 C C . ARG A 1 113 ? -50.313 -0.867 -6.146 1.00 44.53 113 ARG A C 1
ATOM 903 O O . ARG A 1 113 ? -49.305 -1.258 -6.730 1.00 44.53 113 ARG A O 1
ATOM 910 N N . SER A 1 114 ? -50.265 -0.098 -5.061 1.00 51.25 114 SER A N 1
ATOM 911 C CA . SER A 1 114 ? -49.021 0.186 -4.355 1.00 51.25 114 SER A CA 1
ATOM 912 C C . SER A 1 114 ? -48.432 -1.141 -3.875 1.00 51.25 114 SER A C 1
ATOM 914 O O . SER A 1 114 ? -48.909 -1.771 -2.931 1.00 51.25 114 SER A O 1
ATOM 916 N N . ALA A 1 115 ? -47.406 -1.619 -4.576 1.00 54.19 115 ALA A N 1
ATOM 917 C CA . ALA A 1 115 ? -46.616 -2.737 -4.103 1.00 54.19 115 ALA A CA 1
ATOM 918 C C . ALA A 1 115 ? -45.934 -2.276 -2.813 1.00 54.19 115 ALA A C 1
ATOM 920 O O . ALA A 1 115 ? -45.003 -1.469 -2.832 1.00 54.19 115 ALA A O 1
ATOM 921 N N . ARG A 1 116 ? -46.457 -2.738 -1.676 1.00 49.09 116 ARG A N 1
ATOM 922 C CA . ARG A 1 116 ? -45.835 -2.543 -0.369 1.00 49.09 116 ARG A CA 1
ATOM 923 C C . ARG A 1 116 ? -44.393 -3.055 -0.486 1.00 49.09 116 ARG A C 1
ATOM 925 O O . ARG A 1 116 ? -44.220 -4.187 -0.945 1.00 49.09 116 ARG A O 1
ATOM 932 N N . PRO A 1 117 ? -43.370 -2.261 -0.118 1.00 49.62 117 PRO A N 1
ATOM 933 C CA . PRO A 1 117 ? -41.992 -2.721 -0.206 1.00 49.62 117 PRO A CA 1
ATOM 934 C C . PRO A 1 117 ? -41.864 -4.035 0.573 1.00 49.62 117 PRO A C 1
ATOM 936 O O . PRO A 1 117 ? -42.518 -4.181 1.618 1.00 49.62 117 PRO A O 1
ATOM 939 N N . PRO A 1 118 ? -41.079 -5.009 0.079 1.00 43.47 118 PRO A N 1
ATOM 940 C CA . PRO A 1 118 ? -40.903 -6.269 0.778 1.00 43.47 118 PRO A CA 1
ATOM 941 C C . PRO A 1 118 ? -40.435 -5.959 2.198 1.00 43.47 118 PRO A C 1
ATOM 943 O O . PRO A 1 118 ? -39.437 -5.265 2.400 1.00 43.47 118 PRO A O 1
ATOM 946 N N . ARG A 1 119 ? -41.197 -6.425 3.195 1.00 50.31 119 ARG A N 1
ATOM 947 C CA . ARG A 1 119 ? -40.804 -6.311 4.600 1.00 50.31 119 ARG A CA 1
ATOM 948 C C . ARG A 1 119 ? -39.470 -7.033 4.747 1.00 50.31 119 ARG A C 1
ATOM 950 O O . ARG A 1 119 ? -39.432 -8.262 4.697 1.00 50.31 119 ARG A O 1
ATOM 957 N N . VAL A 1 120 ? -38.390 -6.273 4.923 1.00 52.22 120 VAL A N 1
ATOM 958 C CA . VAL A 1 120 ? -37.115 -6.810 5.397 1.00 52.22 120 VAL A CA 1
ATOM 959 C C . VAL A 1 120 ? -37.430 -7.480 6.728 1.00 52.22 120 VAL A C 1
ATOM 961 O O . VAL A 1 120 ? -37.789 -6.809 7.696 1.00 52.22 120 VAL A O 1
ATOM 964 N N . ARG A 1 121 ? -37.407 -8.817 6.755 1.00 46.00 121 ARG A N 1
ATOM 965 C CA . ARG A 1 121 ? -37.551 -9.562 8.007 1.00 46.00 121 ARG A CA 1
ATOM 966 C C . ARG A 1 121 ? -36.432 -9.071 8.930 1.00 46.00 121 ARG A C 1
ATOM 968 O O . ARG A 1 121 ? -35.295 -9.001 8.460 1.00 46.00 121 ARG A O 1
ATOM 975 N N . PRO A 1 122 ? -36.704 -8.727 10.201 1.00 46.53 122 PRO A N 1
ATOM 976 C CA . PRO A 1 122 ? -35.627 -8.476 11.141 1.00 46.53 122 PRO A CA 1
ATOM 977 C C . PRO A 1 122 ? -34.808 -9.761 11.181 1.00 46.53 122 PRO A C 1
ATOM 979 O O . PRO A 1 122 ? -35.312 -10.806 11.598 1.00 46.53 122 PRO A O 1
ATOM 982 N N . HIS A 1 123 ? -33.582 -9.720 10.660 1.00 51.19 123 HIS A N 1
ATOM 983 C CA . HIS A 1 123 ? -32.646 -10.809 10.874 1.00 51.19 123 HIS A CA 1
ATOM 984 C C . HIS A 1 123 ? -32.573 -11.000 12.383 1.00 51.19 123 HIS A C 1
ATOM 986 O O . HIS A 1 123 ? -32.335 -10.022 13.096 1.00 51.19 123 HIS A O 1
ATOM 992 N N . ALA A 1 124 ? -32.863 -12.219 12.851 1.00 49.50 124 ALA A N 1
ATOM 993 C CA . ALA A 1 124 ? -32.762 -12.587 14.254 1.00 49.50 124 ALA A CA 1
ATOM 994 C C . ALA A 1 124 ? -31.475 -11.971 14.801 1.00 49.50 124 ALA A C 1
ATOM 996 O O . ALA A 1 124 ? -30.386 -12.270 14.305 1.00 49.50 124 ALA A O 1
ATOM 997 N N . ALA A 1 125 ? -31.630 -11.007 15.710 1.00 49.41 125 ALA A N 1
ATOM 998 C CA . ALA A 1 125 ? -30.522 -10.218 16.203 1.00 49.41 125 ALA A CA 1
ATOM 999 C C . ALA A 1 125 ? -29.468 -11.194 16.722 1.00 49.41 125 ALA A C 1
ATOM 1001 O O . ALA A 1 125 ? -29.724 -11.929 17.678 1.00 49.41 125 ALA A O 1
ATOM 1002 N N . LEU A 1 126 ? -28.292 -11.222 16.092 1.00 55.28 126 LEU A N 1
ATOM 1003 C CA . LEU A 1 126 ? -27.118 -11.813 16.712 1.00 55.28 126 LEU A CA 1
ATOM 1004 C C . LEU A 1 126 ? -26.862 -10.967 17.962 1.00 55.28 126 LEU A C 1
ATOM 1006 O O . LEU A 1 126 ? -26.172 -9.956 17.909 1.00 55.28 126 LEU A O 1
ATOM 1010 N N . ARG A 1 127 ? 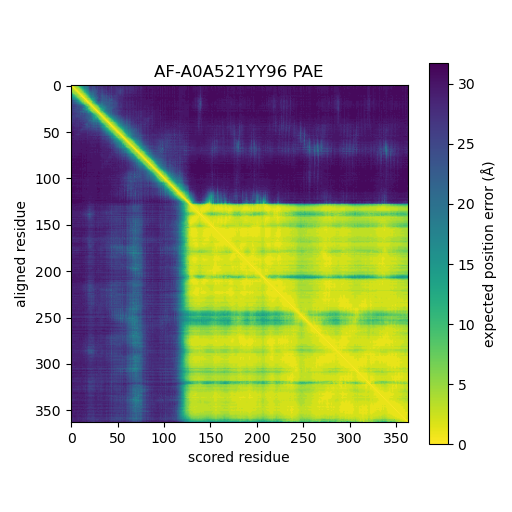-27.469 -11.348 19.092 1.00 54.28 127 ARG A N 1
ATOM 1011 C CA . ARG A 1 127 ? -27.310 -10.727 20.416 1.00 54.28 127 ARG A CA 1
ATOM 1012 C C . ARG A 1 127 ? -25.916 -11.010 20.995 1.00 54.28 127 ARG A C 1
ATOM 1014 O O . ARG A 1 127 ? -25.769 -11.281 22.179 1.00 54.28 127 ARG A O 1
ATOM 1021 N N . LYS A 1 128 ? -24.882 -10.982 20.157 1.00 78.38 128 LYS A N 1
ATOM 1022 C CA . LYS A 1 128 ? -23.488 -11.075 20.574 1.00 78.38 128 LYS A CA 1
ATOM 1023 C C . LYS A 1 128 ? -22.862 -9.701 20.404 1.00 78.38 128 LYS A C 1
ATOM 1025 O O . LYS A 1 128 ? -22.971 -9.082 19.346 1.00 78.38 128 LYS A O 1
ATOM 1030 N N .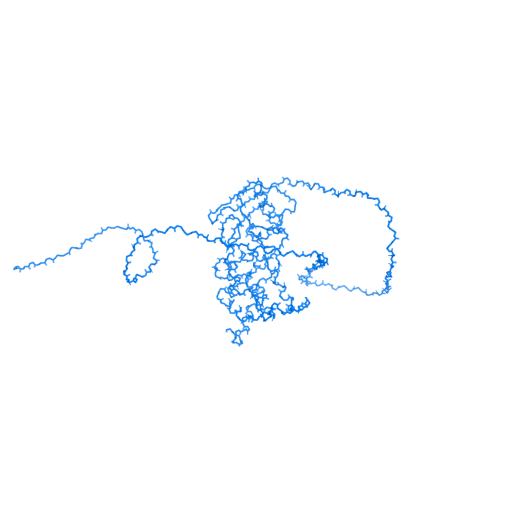 ARG A 1 129 ? -22.237 -9.204 21.466 1.00 89.38 129 ARG A N 1
ATOM 1031 C CA . ARG A 1 129 ? -21.333 -8.061 21.359 1.00 89.38 129 ARG A CA 1
ATOM 1032 C C . ARG A 1 129 ? -20.004 -8.557 20.803 1.00 89.38 129 ARG A C 1
ATOM 1034 O O . ARG A 1 129 ? -19.602 -9.688 21.059 1.00 89.38 129 ARG A O 1
ATOM 1041 N N . LEU A 1 130 ? -19.372 -7.721 20.000 1.00 92.75 130 LEU A N 1
ATOM 1042 C CA . LEU A 1 130 ? -18.036 -7.915 19.474 1.00 92.75 130 LEU A CA 1
ATOM 1043 C C . LEU A 1 130 ? -17.061 -7.189 20.397 1.00 92.75 130 LEU A C 1
ATOM 1045 O O . LEU A 1 130 ? -17.187 -5.974 20.561 1.00 92.75 130 LEU A O 1
ATOM 1049 N N . LYS A 1 131 ? -16.082 -7.917 20.938 1.00 95.06 131 LYS A N 1
ATOM 1050 C CA . LYS A 1 131 ? -14.948 -7.312 21.640 1.00 95.06 131 LYS A CA 1
ATOM 1051 C C . LYS A 1 131 ? -13.959 -6.772 20.613 1.00 95.06 131 LYS A C 1
ATOM 1053 O O . LYS A 1 131 ? -13.453 -7.531 19.780 1.00 95.06 131 LYS A O 1
ATOM 1058 N N . VAL A 1 132 ? -13.703 -5.469 20.651 1.00 98.00 132 VAL A N 1
ATOM 1059 C CA . VAL A 1 132 ? -12.823 -4.785 19.701 1.00 98.00 132 VAL A CA 1
ATOM 1060 C C . VAL A 1 132 ? -11.709 -4.070 20.449 1.00 98.00 132 VAL A C 1
ATOM 1062 O O . VAL A 1 132 ? -11.975 -3.144 21.201 1.00 98.00 132 VAL A O 1
ATOM 1065 N N . ALA A 1 133 ? -10.461 -4.453 20.205 1.00 98.38 133 ALA A N 1
ATOM 1066 C CA . ALA A 1 133 ? -9.291 -3.721 20.671 1.00 98.38 133 ALA A CA 1
ATOM 1067 C C . ALA A 1 133 ? -8.801 -2.792 19.553 1.00 98.38 133 ALA A C 1
ATOM 1069 O O . ALA A 1 133 ? -8.431 -3.261 18.474 1.00 98.38 133 ALA A O 1
ATOM 1070 N N . VAL A 1 134 ? -8.781 -1.483 19.792 1.00 98.69 134 VAL A N 1
ATOM 1071 C CA . VAL A 1 134 ? -8.328 -0.479 18.817 1.00 98.69 134 VAL A CA 1
ATOM 1072 C C . VAL A 1 134 ? -7.093 0.235 19.347 1.00 98.69 134 VAL A C 1
ATOM 1074 O O . VAL A 1 134 ? -7.090 0.696 20.487 1.00 98.69 134 VAL A O 1
ATOM 1077 N N . TRP A 1 135 ? -6.048 0.341 18.526 1.00 98.69 135 TRP A N 1
ATOM 1078 C CA . TRP A 1 135 ? -4.887 1.172 18.843 1.00 98.69 135 TRP A CA 1
ATOM 1079 C C . TRP A 1 135 ? -5.271 2.654 18.887 1.00 98.69 135 TRP A C 1
ATOM 1081 O O . TRP A 1 135 ? -5.824 3.184 17.918 1.00 98.69 135 TRP A O 1
ATOM 1091 N N . LYS A 1 136 ? -4.926 3.329 19.984 1.00 98.19 136 LYS A N 1
ATOM 1092 C CA . LYS A 1 136 ? -5.085 4.775 20.149 1.00 98.19 136 LYS A CA 1
ATOM 1093 C C . LYS A 1 136 ? -3.775 5.441 20.553 1.00 98.19 136 LYS A C 1
ATOM 1095 O O . LYS A 1 136 ? -2.998 4.884 21.325 1.00 98.19 136 LYS A O 1
ATOM 1100 N N . GLY A 1 137 ? -3.557 6.654 20.054 1.00 97.06 137 GLY A N 1
ATOM 1101 C CA . GLY A 1 137 ? -2.322 7.422 20.220 1.00 97.06 137 GLY A CA 1
ATOM 1102 C C . GLY A 1 137 ? -1.415 7.406 18.986 1.00 97.06 137 GLY A C 1
ATOM 1103 O O . GLY A 1 137 ? -1.782 6.904 17.926 1.00 97.06 137 GLY A O 1
ATOM 1104 N N . ALA A 1 138 ? -0.235 8.015 19.110 1.00 96.00 138 ALA A N 1
ATOM 1105 C CA . ALA A 1 138 ? 0.785 8.046 18.060 1.00 96.00 138 ALA A CA 1
ATOM 1106 C C . ALA A 1 138 ? 1.691 6.798 18.153 1.00 96.00 138 ALA A C 1
ATOM 1108 O O . ALA A 1 138 ? 1.190 5.677 18.232 1.00 96.00 138 ALA A O 1
ATOM 1109 N N . ALA A 1 139 ? 3.017 6.977 18.158 1.00 90.69 139 ALA A N 1
ATOM 1110 C CA . ALA A 1 139 ? 3.977 5.881 18.301 1.00 90.69 139 ALA A CA 1
ATOM 1111 C C . ALA A 1 139 ? 3.923 5.209 19.689 1.00 90.69 139 ALA A C 1
ATOM 1113 O O . ALA A 1 139 ? 3.983 3.987 19.775 1.00 90.69 139 ALA A O 1
ATOM 1114 N N . GLN A 1 140 ? 3.761 5.983 20.769 1.00 93.38 140 GLN A N 1
ATOM 1115 C CA . GLN A 1 140 ? 3.600 5.478 22.143 1.00 93.38 140 GLN A CA 1
ATOM 1116 C C . GLN A 1 140 ? 2.114 5.373 22.520 1.00 93.38 140 GLN A C 1
ATOM 1118 O O . GLN A 1 140 ? 1.644 6.009 23.461 1.00 93.38 140 GLN A O 1
ATOM 1123 N N . GLY A 1 141 ? 1.358 4.626 21.718 1.00 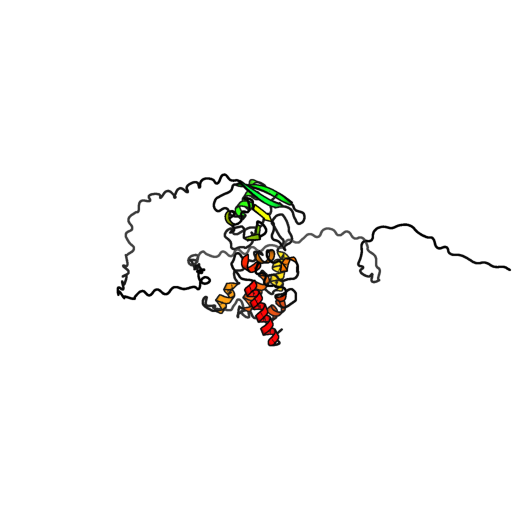94.94 141 GLY A N 1
ATOM 1124 C CA . GLY A 1 141 ? -0.061 4.364 21.942 1.00 94.94 141 GLY A CA 1
ATOM 1125 C C . GLY A 1 141 ? -0.330 3.109 22.771 1.00 94.94 141 GLY A C 1
ATOM 1126 O O . GLY A 1 141 ? 0.581 2.395 23.192 1.00 94.94 141 GLY A O 1
ATOM 1127 N N . SER A 1 142 ? -1.609 2.827 22.989 1.00 97.62 142 SER A N 1
ATOM 1128 C CA . SER A 1 142 ? -2.072 1.605 23.645 1.00 97.62 142 SER A CA 1
ATOM 1129 C C . SER A 1 142 ? -3.395 1.129 23.050 1.00 97.62 142 SER A C 1
ATOM 1131 O O . SER A 1 142 ? -4.090 1.866 22.344 1.00 97.62 142 SER A O 1
ATOM 1133 N N . PHE A 1 143 ? -3.740 -0.134 23.305 1.00 98.44 143 PHE A N 1
ATOM 1134 C CA . PHE A 1 143 ? -5.049 -0.656 22.925 1.00 98.44 143 PHE A CA 1
ATOM 1135 C C . PHE A 1 143 ? -6.107 -0.193 23.908 1.00 98.44 143 PHE A C 1
ATOM 1137 O O . PHE A 1 143 ? -5.927 -0.299 25.118 1.00 98.44 143 PHE A O 1
ATOM 1144 N N . GLN A 1 144 ? -7.228 0.264 23.362 1.00 98.31 144 GLN A N 1
ATOM 1145 C CA . GLN A 1 144 ? -8.456 0.482 24.110 1.00 98.31 144 GLN A CA 1
ATOM 1146 C C . GLN A 1 144 ? -9.503 -0.527 23.655 1.00 98.31 144 GLN A C 1
ATOM 1148 O O . GLN A 1 144 ? -9.625 -0.814 22.459 1.00 98.31 144 GLN A O 1
ATOM 1153 N N . GLU A 1 145 ? -10.227 -1.086 24.617 1.00 98.19 145 GLU A N 1
ATOM 1154 C CA . GLU A 1 145 ? -11.263 -2.080 24.369 1.00 98.19 145 GLU A CA 1
ATOM 1155 C C . GLU A 1 145 ? -12.631 -1.418 24.210 1.00 98.19 145 GLU A C 1
ATOM 1157 O O . GLU A 1 145 ? -12.998 -0.502 24.944 1.00 98.19 145 GLU A O 1
ATOM 1162 N N . PHE A 1 146 ? -13.396 -1.907 23.242 1.00 97.81 146 PHE A N 1
ATOM 1163 C CA . PHE A 1 146 ? -14.732 -1.439 22.923 1.00 97.81 146 PHE A CA 1
ATOM 1164 C C . PHE A 1 146 ? -15.664 -2.625 22.717 1.00 97.81 146 PHE A C 1
ATOM 1166 O O . PHE A 1 146 ? -15.335 -3.576 22.005 1.00 97.81 146 PHE A O 1
ATOM 1173 N N . ASP A 1 147 ? -16.874 -2.517 23.255 1.00 96.06 147 ASP A N 1
ATOM 1174 C CA . ASP A 1 147 ? -17.954 -3.456 22.980 1.00 96.06 147 ASP A CA 1
ATOM 1175 C C . ASP A 1 147 ? -18.857 -2.920 21.869 1.00 96.06 147 ASP A C 1
ATOM 1177 O O . ASP A 1 147 ? -19.629 -1.974 22.052 1.00 96.06 147 ASP A O 1
ATOM 1181 N N . VAL A 1 148 ? -18.830 -3.558 20.703 1.00 96.06 148 VAL A N 1
ATOM 1182 C CA . VAL A 1 148 ? -19.589 -3.119 19.522 1.00 96.06 148 VAL A CA 1
ATOM 1183 C C . VAL A 1 148 ? -20.730 -4.099 19.233 1.00 96.06 148 VAL A C 1
ATOM 1185 O O . VAL A 1 148 ? -20.523 -5.307 19.300 1.00 96.06 148 VAL A O 1
ATOM 1188 N N . PRO A 1 149 ? -21.959 -3.648 18.922 1.00 94.62 149 PRO A N 1
ATOM 1189 C CA . PRO A 1 149 ? -23.019 -4.553 18.488 1.00 94.62 149 PRO A CA 1
ATOM 1190 C C . PRO A 1 149 ? -22.615 -5.301 17.211 1.00 94.62 149 PRO A C 1
ATOM 1192 O O . PRO A 1 149 ? -22.250 -4.667 16.214 1.00 94.62 149 PRO A O 1
ATOM 1195 N N . ARG A 1 150 ? -22.701 -6.637 17.225 1.00 92.94 150 ARG A N 1
ATOM 1196 C CA . ARG A 1 150 ? -22.490 -7.449 16.023 1.00 92.94 150 ARG A CA 1
ATOM 1197 C C . ARG A 1 150 ? -23.706 -7.330 15.112 1.00 92.94 150 ARG A C 1
ATOM 1199 O O . ARG A 1 150 ? -24.841 -7.447 15.568 1.00 92.94 150 ARG A O 1
ATOM 1206 N N . GLN A 1 151 ? -23.465 -7.100 13.827 1.00 92.31 151 GLN A N 1
ATOM 1207 C CA . GLN A 1 151 ? -24.514 -6.996 12.813 1.00 92.31 151 GLN A CA 1
ATOM 1208 C C . GLN A 1 151 ? -24.257 -7.977 11.660 1.00 92.31 151 GLN A C 1
ATOM 1210 O O . GLN A 1 151 ? -23.097 -8.270 11.354 1.00 92.31 151 GLN A O 1
ATOM 1215 N N . PRO A 1 152 ? -25.306 -8.475 10.981 1.00 91.06 152 PRO A N 1
ATOM 1216 C CA . PRO A 1 152 ? -25.139 -9.213 9.733 1.00 91.06 152 PRO A CA 1
ATOM 1217 C C . PRO A 1 152 ? -24.413 -8.364 8.685 1.00 91.06 152 PRO A C 1
ATOM 1219 O O . PRO A 1 152 ? -24.664 -7.165 8.566 1.00 91.06 152 PRO A O 1
ATOM 1222 N N . SER A 1 153 ? -23.513 -8.982 7.915 1.00 92.38 153 SER A N 1
ATOM 1223 C CA . SER A 1 153 ? -22.769 -8.321 6.829 1.00 92.38 153 SER A CA 1
ATOM 1224 C C . SER A 1 153 ? -21.963 -7.081 7.252 1.00 92.38 153 SER A C 1
ATOM 1226 O O . SER A 1 153 ? -21.556 -6.298 6.395 1.00 92.38 153 SER A O 1
ATOM 1228 N N . GLN A 1 154 ? -21.658 -6.935 8.542 1.00 95.50 154 GLN A N 1
ATOM 1229 C CA . GLN A 1 154 ? -20.889 -5.819 9.086 1.00 95.50 154 GLN A CA 1
ATOM 1230 C C . GLN A 1 154 ? -19.459 -5.816 8.542 1.00 95.50 154 GLN A C 1
ATOM 1232 O O . GLN A 1 154 ? -18.761 -6.838 8.568 1.00 95.50 154 GLN A O 1
ATOM 1237 N N . THR A 1 155 ? -19.007 -4.665 8.049 1.00 98.06 155 THR A N 1
ATOM 1238 C CA . THR A 1 155 ? -17.611 -4.478 7.649 1.00 98.06 155 THR A CA 1
ATOM 1239 C C . THR A 1 155 ? -16.772 -3.991 8.824 1.00 98.06 155 THR A C 1
ATOM 1241 O O . THR A 1 155 ? -17.288 -3.421 9.786 1.00 98.06 155 THR A O 1
ATOM 1244 N N . VAL A 1 156 ? -15.453 -4.170 8.745 1.00 98.38 156 VAL A N 1
ATOM 1245 C CA . VAL A 1 156 ? -14.535 -3.606 9.748 1.00 98.38 156 VAL A CA 1
ATOM 1246 C C . VAL A 1 156 ? -14.656 -2.078 9.798 1.00 98.38 156 VAL A C 1
ATOM 1248 O O . VAL A 1 156 ? -14.592 -1.497 10.878 1.00 98.38 156 VAL A O 1
ATOM 1251 N N . LEU A 1 157 ? -14.900 -1.419 8.658 1.00 98.62 157 LEU A N 1
ATOM 1252 C CA . LEU A 1 157 ? -15.136 0.026 8.649 1.00 98.62 157 LEU A CA 1
ATOM 1253 C C . LEU A 1 157 ? -16.398 0.400 9.443 1.00 98.62 157 LEU A C 1
ATOM 1255 O O . LEU A 1 157 ? -16.367 1.378 10.181 1.00 98.62 157 LEU A O 1
ATOM 1259 N N . ASP A 1 158 ? -17.478 -0.382 9.346 1.00 98.25 158 ASP A N 1
ATOM 1260 C CA . ASP A 1 158 ? -18.699 -0.116 10.119 1.00 98.25 158 ASP A CA 1
ATOM 1261 C C . ASP A 1 158 ? -18.450 -0.220 11.630 1.00 98.25 158 ASP A C 1
ATOM 1263 O O . ASP A 1 158 ? -19.006 0.569 12.392 1.00 98.25 158 ASP A O 1
ATOM 1267 N N . VAL A 1 159 ? -17.580 -1.142 12.063 1.00 98.25 159 VAL A N 1
ATOM 1268 C CA . VAL A 1 159 ? -17.146 -1.265 13.465 1.00 98.25 159 VAL A CA 1
ATOM 1269 C C . VAL A 1 159 ? -16.413 -0.002 13.922 1.00 98.25 159 VAL A C 1
ATOM 1271 O O . VAL A 1 159 ? -16.808 0.605 14.914 1.00 98.25 159 VAL A O 1
ATOM 1274 N N . VAL A 1 160 ? -15.391 0.438 13.182 1.00 98.62 160 VAL A N 1
ATOM 1275 C CA . VAL A 1 160 ? -14.607 1.642 13.524 1.00 98.62 160 VAL A CA 1
ATOM 1276 C C . VAL A 1 160 ? -15.488 2.896 13.516 1.00 98.62 160 VAL A C 1
ATOM 1278 O O . VAL A 1 160 ? -15.410 3.729 14.419 1.00 98.62 160 VAL A O 1
ATOM 1281 N N . THR A 1 161 ? -16.387 3.014 12.536 1.00 98.56 161 THR A N 1
ATOM 1282 C CA . THR A 1 161 ? -17.353 4.114 12.470 1.00 98.56 161 THR A CA 1
ATOM 1283 C C . THR A 1 161 ? -18.344 4.083 13.631 1.00 98.56 161 THR A C 1
ATOM 1285 O O . THR A 1 161 ? -18.683 5.146 14.152 1.00 98.56 161 THR A O 1
ATOM 1288 N N . TYR A 1 162 ? -18.801 2.904 14.065 1.00 98.56 162 TYR A N 1
ATOM 1289 C CA . TYR A 1 162 ? -19.654 2.784 15.246 1.00 98.56 162 TYR A CA 1
ATOM 1290 C C . TYR A 1 162 ? -18.924 3.260 16.503 1.00 98.56 162 TYR A C 1
ATOM 1292 O O . TYR A 1 162 ? -19.485 4.064 17.246 1.00 98.56 162 TYR A O 1
ATOM 1300 N N . ILE A 1 163 ? -17.676 2.820 16.707 1.00 98.69 163 ILE A N 1
ATOM 1301 C CA . ILE A 1 163 ? -16.854 3.242 17.849 1.00 98.69 163 ILE A CA 1
ATOM 1302 C C . ILE A 1 163 ? -16.759 4.766 17.875 1.00 98.69 163 ILE A C 1
ATOM 1304 O O . ILE A 1 163 ? -17.179 5.368 18.857 1.00 98.69 163 ILE A O 1
ATOM 1308 N N . GLN A 1 164 ? -16.344 5.397 16.771 1.00 98.62 164 GLN A N 1
ATOM 1309 C CA . GLN A 1 164 ? -16.224 6.856 16.728 1.00 98.62 164 GLN A CA 1
ATOM 1310 C C . GLN A 1 164 ? -17.551 7.571 17.016 1.00 98.62 164 GLN A C 1
ATOM 1312 O O . GLN A 1 164 ? -17.602 8.553 17.747 1.00 98.62 164 GLN A O 1
ATOM 1317 N N . ARG A 1 165 ? -18.653 7.108 16.419 1.00 98.44 165 ARG A N 1
ATOM 1318 C CA . ARG A 1 165 ? -19.931 7.831 16.490 1.00 98.44 165 ARG A CA 1
ATOM 1319 C C . ARG A 1 165 ? -20.704 7.608 17.783 1.00 98.44 165 ARG A C 1
ATOM 1321 O O . ARG A 1 165 ? -21.600 8.397 18.070 1.00 98.44 165 ARG A O 1
ATOM 1328 N N . ARG A 1 166 ? -20.462 6.502 18.489 1.00 98.44 166 ARG A N 1
ATOM 1329 C CA . ARG A 1 166 ? -21.308 6.065 19.612 1.00 98.44 166 ARG A CA 1
ATOM 1330 C C . ARG A 1 166 ? -20.559 5.836 20.914 1.00 98.44 166 ARG A C 1
ATOM 1332 O O . ARG A 1 166 ? -21.203 5.903 21.951 1.00 98.44 166 ARG A O 1
ATOM 1339 N N . LEU A 1 167 ? -19.266 5.527 20.864 1.00 98.19 167 LEU A N 1
ATOM 1340 C CA . LEU A 1 167 ? -18.490 5.144 22.046 1.00 98.19 167 LEU A CA 1
ATOM 1341 C C . LEU A 1 167 ? -17.375 6.149 22.348 1.00 98.19 167 LEU A C 1
ATOM 1343 O O . LEU A 1 167 ? -17.155 6.472 23.507 1.00 98.19 167 LEU A O 1
ATOM 1347 N N . ASP A 1 168 ? -16.692 6.655 21.321 1.00 98.44 168 ASP A N 1
ATOM 1348 C CA . ASP A 1 168 ? -15.540 7.538 21.482 1.00 98.44 168 ASP A CA 1
ATOM 1349 C C . ASP A 1 168 ? -15.307 8.429 20.253 1.00 98.44 168 ASP A C 1
ATOM 1351 O O . ASP A 1 168 ? -14.617 8.060 19.300 1.00 98.44 168 ASP A O 1
ATOM 1355 N N . SER A 1 169 ? -15.821 9.657 20.304 1.00 98.06 169 SER A N 1
ATOM 1356 C CA . SER A 1 169 ? -15.687 10.644 19.226 1.00 98.06 169 SER A CA 1
ATOM 1357 C C . SER A 1 169 ? -14.259 11.133 18.987 1.00 98.06 169 SER A C 1
ATOM 1359 O O . SER A 1 169 ? -14.015 11.804 17.984 1.00 98.06 169 SER A O 1
ATOM 1361 N N . SER A 1 170 ? -13.308 10.805 19.868 1.00 98.25 170 SER A N 1
ATOM 1362 C CA . SER A 1 170 ? -11.900 11.152 19.681 1.00 98.25 170 SER A CA 1
ATOM 1363 C C . SER A 1 170 ? -11.172 10.209 18.717 1.00 98.25 170 SER A C 1
ATOM 1365 O O . SER A 1 170 ? -10.083 10.553 18.267 1.00 98.25 170 SER A O 1
ATOM 1367 N N . LEU A 1 171 ? -11.737 9.055 18.349 1.00 98.75 171 LEU A N 1
ATOM 1368 C CA . LEU A 1 171 ? -11.057 8.106 17.466 1.00 98.75 171 LEU A CA 1
ATOM 1369 C C . LEU A 1 171 ? -10.824 8.684 16.057 1.00 98.75 171 LEU A C 1
ATOM 1371 O O . LEU A 1 171 ? -11.775 9.000 15.331 1.00 98.75 171 LEU A O 1
ATOM 1375 N N . ALA A 1 172 ? -9.559 8.762 15.636 1.00 98.62 172 ALA A N 1
ATOM 1376 C CA . ALA A 1 172 ? -9.160 9.197 14.301 1.00 98.62 172 ALA A CA 1
ATOM 1377 C C . ALA A 1 172 ? -8.897 8.014 13.351 1.00 98.62 172 ALA A C 1
ATOM 1379 O O . ALA A 1 172 ? -8.163 7.076 13.657 1.00 98.62 172 ALA A O 1
ATOM 1380 N N . TYR A 1 173 ? -9.472 8.075 12.148 1.00 98.62 173 TYR A N 1
ATOM 1381 C CA . TYR A 1 173 ? -9.225 7.121 11.066 1.00 98.62 173 TYR A CA 1
ATOM 1382 C C . TYR A 1 173 ? -9.559 7.744 9.705 1.00 98.62 173 TYR A C 1
ATOM 1384 O O . TYR A 1 173 ? -10.320 8.708 9.618 1.00 98.62 173 TYR A O 1
ATOM 1392 N N . ARG A 1 174 ? -9.003 7.190 8.621 1.00 98.44 174 ARG A N 1
ATOM 1393 C CA . ARG A 1 174 ? -9.278 7.643 7.248 1.00 98.44 174 ARG A CA 1
ATOM 1394 C C . ARG A 1 174 ? -10.317 6.757 6.566 1.00 98.44 174 ARG A C 1
ATOM 1396 O O . ARG A 1 174 ? -10.254 5.534 6.637 1.00 98.44 174 ARG A O 1
ATOM 1403 N N . TYR A 1 175 ? -11.260 7.373 5.860 1.00 97.81 175 TYR A N 1
ATOM 1404 C CA . TYR A 1 175 ? -12.189 6.710 4.943 1.00 97.81 175 TYR A CA 1
ATOM 1405 C C . TYR A 1 175 ? -12.805 7.741 3.990 1.00 97.81 175 TYR A C 1
ATOM 1407 O O . TYR A 1 175 ? -12.731 8.938 4.247 1.00 97.81 175 TYR A O 1
ATOM 1415 N N . ALA A 1 176 ? -13.401 7.279 2.887 1.00 97.56 176 ALA A N 1
ATOM 1416 C CA . ALA A 1 176 ? -14.166 8.146 1.987 1.00 97.56 176 ALA A CA 1
ATOM 1417 C C . ALA A 1 176 ? -15.278 7.371 1.261 1.00 97.56 176 ALA A C 1
ATOM 1419 O O . ALA A 1 176 ? -16.425 7.388 1.688 1.00 97.56 176 ALA A O 1
ATOM 1420 N N . CYS A 1 177 ? -14.945 6.626 0.200 1.00 97.06 177 CYS A N 1
ATOM 1421 C CA . CYS A 1 177 ? -15.941 6.131 -0.764 1.00 97.06 177 CYS A CA 1
ATOM 1422 C C . CYS A 1 177 ? -16.933 5.077 -0.241 1.00 97.06 177 CYS A C 1
ATOM 1424 O O . CYS A 1 177 ? -17.993 4.912 -0.827 1.00 97.06 177 CYS A O 1
ATOM 1426 N N . ARG A 1 178 ? -16.563 4.296 0.787 1.00 95.50 178 ARG A N 1
ATOM 1427 C CA . ARG A 1 178 ? -17.305 3.127 1.324 1.00 95.50 178 ARG A CA 1
ATOM 1428 C C . ARG A 1 178 ? -17.670 2.005 0.334 1.00 95.50 178 ARG A C 1
ATOM 1430 O O . ARG A 1 178 ? -18.139 0.966 0.769 1.00 95.50 178 ARG A O 1
ATOM 1437 N N . VAL A 1 179 ? -17.385 2.156 -0.956 1.00 93.94 179 VAL A N 1
ATOM 1438 C CA . VAL A 1 179 ? -17.709 1.173 -2.009 1.00 93.94 179 VAL A CA 1
ATOM 1439 C C . VAL A 1 179 ? -16.504 0.368 -2.489 1.00 93.94 179 VAL A C 1
ATOM 1441 O O . VAL A 1 179 ? -16.622 -0.485 -3.359 1.00 93.94 179 VAL A O 1
ATOM 1444 N N . GLY A 1 180 ? -15.331 0.616 -1.907 1.00 91.94 180 GLY A N 1
ATOM 1445 C CA . GLY A 1 180 ? -14.110 -0.075 -2.289 1.00 91.94 180 GLY A CA 1
ATOM 1446 C C . GLY A 1 180 ? -13.550 0.427 -3.620 1.00 91.94 180 GLY A C 1
ATOM 1447 O O . GLY A 1 180 ? -13.409 -0.349 -4.558 1.00 91.94 180 GLY A O 1
ATOM 1448 N N . MET A 1 181 ? -13.182 1.713 -3.686 1.00 94.88 181 MET A N 1
ATOM 1449 C CA . MET A 1 181 ? -12.404 2.261 -4.812 1.00 94.88 181 MET A CA 1
ATOM 1450 C C . MET A 1 181 ? -11.307 3.261 -4.408 1.00 94.88 181 MET A C 1
ATOM 1452 O O . MET A 1 181 ? -10.257 3.272 -5.029 1.00 94.88 181 MET A O 1
ATOM 1456 N N . CYS A 1 182 ? -11.481 4.060 -3.348 1.00 96.69 182 CYS A N 1
ATOM 1457 C CA . CYS A 1 182 ? -10.539 5.152 -3.032 1.00 96.69 182 CYS A CA 1
ATOM 1458 C C . CYS A 1 182 ? -9.247 4.746 -2.294 1.00 96.69 182 CYS A C 1
ATOM 1460 O O . CYS A 1 182 ? -8.346 5.560 -2.160 1.00 96.69 182 CYS A O 1
ATOM 1462 N N . GLY A 1 183 ? -9.184 3.541 -1.716 1.00 96.56 183 GLY A N 1
ATOM 1463 C CA . GLY A 1 183 ? -8.009 3.054 -0.974 1.00 96.56 183 GLY A CA 1
ATOM 1464 C C . GLY A 1 183 ? -7.767 3.640 0.429 1.00 96.56 183 GLY A C 1
ATOM 1465 O O . GLY A 1 183 ? -6.922 3.120 1.146 1.00 96.56 183 GLY A O 1
ATOM 1466 N N . SER A 1 184 ? -8.525 4.648 0.873 1.00 98.06 184 SER A N 1
ATOM 1467 C CA . SER A 1 184 ? -8.208 5.429 2.089 1.00 98.06 184 SER A CA 1
ATOM 1468 C C . SER A 1 184 ? -8.406 4.718 3.435 1.00 98.06 184 SER A C 1
ATOM 1470 O O . SER A 1 184 ? -7.869 5.177 4.432 1.00 98.06 184 SER A O 1
ATOM 1472 N N . CYS A 1 185 ? -9.202 3.647 3.493 1.00 98.19 185 CYS A N 1
ATOM 1473 C CA . CYS A 1 185 ? -9.597 2.982 4.745 1.00 98.19 185 CYS A CA 1
ATOM 1474 C C . CYS A 1 185 ? -8.785 1.720 5.065 1.00 98.19 185 CYS A C 1
ATOM 1476 O O . CYS A 1 185 ? -9.273 0.815 5.743 1.00 98.19 185 CYS A O 1
ATOM 1478 N N . ALA A 1 186 ? -7.577 1.601 4.526 1.00 98.44 186 ALA A N 1
ATOM 1479 C CA . ALA A 1 186 ? -6.71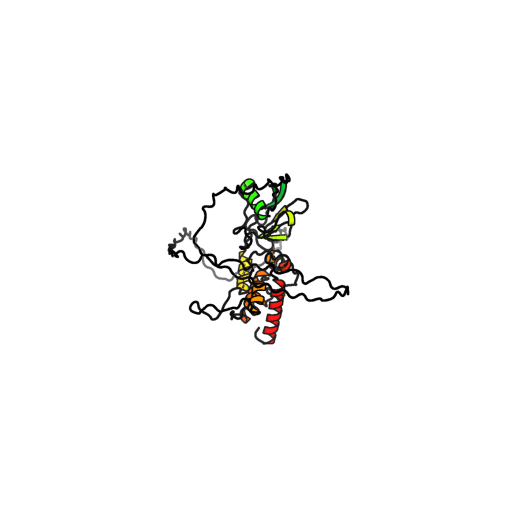5 0.473 4.837 1.00 98.44 186 ALA A CA 1
ATOM 1480 C C . ALA A 1 186 ? -6.204 0.557 6.288 1.00 98.44 186 ALA A C 1
ATOM 1482 O O . ALA A 1 186 ? -5.800 1.620 6.746 1.00 98.44 186 ALA A O 1
ATOM 1483 N N . MET A 1 187 ? -6.263 -0.565 7.005 1.00 98.62 187 MET A N 1
ATOM 1484 C CA . MET A 1 187 ? -5.837 -0.713 8.406 1.00 98.62 187 MET A CA 1
ATOM 1485 C C . MET A 1 187 ? -5.277 -2.121 8.604 1.00 98.62 187 MET A C 1
ATOM 1487 O O . MET A 1 187 ? -5.558 -3.015 7.801 1.00 98.62 187 MET A O 1
ATOM 1491 N N . THR A 1 188 ? -4.535 -2.347 9.681 1.00 98.62 188 THR A N 1
ATOM 1492 C CA . THR A 1 188 ? -4.144 -3.694 10.104 1.00 98.62 188 THR A CA 1
ATOM 1493 C C . THR A 1 188 ? -5.249 -4.279 10.979 1.00 98.62 188 THR A C 1
ATOM 1495 O O . THR A 1 188 ? -5.698 -3.656 11.934 1.00 98.62 188 THR A O 1
ATOM 1498 N N . VAL A 1 189 ? -5.735 -5.468 10.629 1.00 98.50 189 VAL A N 1
ATOM 1499 C CA . VAL A 1 189 ? -6.852 -6.144 11.293 1.00 98.50 189 VAL A CA 1
ATOM 1500 C C . VAL A 1 189 ? -6.432 -7.566 11.620 1.00 98.50 189 VAL A C 1
ATOM 1502 O O . VAL A 1 189 ? -6.170 -8.359 10.707 1.00 98.50 189 VAL A O 1
ATOM 1505 N N . ASN A 1 190 ? -6.376 -7.881 12.914 1.00 97.50 190 ASN A N 1
ATOM 1506 C CA . ASN A 1 190 ? -5.858 -9.146 13.436 1.00 97.50 190 ASN A CA 1
ATOM 1507 C C . ASN A 1 190 ? -4.482 -9.476 12.828 1.00 97.50 190 ASN A C 1
ATOM 1509 O O . ASN A 1 190 ? -4.275 -10.537 12.245 1.00 97.50 190 ASN A O 1
ATOM 1513 N N . GLY A 1 191 ? -3.561 -8.505 12.885 1.00 97.00 191 GLY A N 1
ATOM 1514 C CA . GLY A 1 191 ? -2.181 -8.630 12.404 1.00 97.00 191 GLY A CA 1
ATOM 1515 C C . GLY A 1 191 ? -1.987 -8.537 10.885 1.00 97.00 191 GLY A C 1
ATOM 1516 O O . GLY A 1 191 ? -0.846 -8.423 10.431 1.00 97.00 191 GLY A O 1
ATOM 1517 N N . VAL A 1 192 ? -3.069 -8.529 10.097 1.00 97.88 192 VAL A N 1
ATOM 1518 C CA . VAL A 1 192 ? -3.028 -8.524 8.626 1.00 97.88 192 VAL A CA 1
ATOM 1519 C C . VAL A 1 192 ? -3.518 -7.181 8.073 1.00 97.88 192 VAL A C 1
ATOM 1521 O O . VAL A 1 192 ? -4.613 -6.759 8.440 1.00 97.88 192 VAL A O 1
ATOM 1524 N N . PRO A 1 193 ? -2.793 -6.507 7.160 1.00 98.38 193 PRO A N 1
ATOM 1525 C CA . PRO A 1 193 ? -3.289 -5.291 6.519 1.00 98.38 193 PRO A CA 1
ATOM 1526 C C . PRO A 1 193 ? -4.446 -5.611 5.569 1.00 98.38 193 PRO A C 1
ATOM 1528 O O . PRO A 1 193 ? -4.371 -6.527 4.746 1.00 98.38 193 PRO A O 1
ATOM 1531 N N . ARG A 1 194 ? -5.545 -4.863 5.691 1.00 97.75 194 ARG A N 1
ATOM 1532 C CA . ARG A 1 194 ? -6.804 -5.118 4.985 1.00 97.75 194 ARG A CA 1
ATOM 1533 C C . ARG A 1 194 ? -7.473 -3.836 4.527 1.00 97.75 194 ARG A C 1
ATOM 1535 O O . ARG A 1 194 ? -7.308 -2.767 5.107 1.00 97.75 194 ARG A O 1
ATOM 1542 N N . TRP A 1 195 ? -8.316 -3.980 3.509 1.00 96.44 195 TRP A N 1
ATOM 1543 C CA . TRP A 1 195 ? -9.194 -2.918 3.045 1.00 96.44 195 TRP A CA 1
ATOM 1544 C C . TRP A 1 195 ? -10.540 -2.976 3.769 1.00 96.44 195 TRP A C 1
ATOM 1546 O O . TRP A 1 195 ? -11.419 -3.776 3.435 1.00 96.44 195 TRP A O 1
ATOM 1556 N N . THR A 1 196 ? -10.685 -2.164 4.813 1.00 98.00 196 THR A N 1
ATOM 1557 C CA . THR A 1 196 ? -11.699 -2.394 5.856 1.00 98.00 196 THR A CA 1
ATOM 1558 C C . THR A 1 196 ? -13.146 -2.238 5.392 1.00 98.00 196 THR A C 1
ATOM 1560 O O . THR A 1 196 ? -14.002 -2.969 5.879 1.00 98.00 196 THR A O 1
ATOM 1563 N N . CYS A 1 197 ? -13.436 -1.384 4.402 1.00 97.38 197 CYS A N 1
ATOM 1564 C CA . CYS A 1 197 ? -14.801 -1.211 3.874 1.00 97.38 197 CYS A CA 1
ATOM 1565 C C . CYS A 1 197 ? -15.297 -2.380 3.011 1.00 97.38 197 CYS A C 1
ATOM 1567 O O . CYS A 1 197 ? -16.473 -2.445 2.672 1.00 97.38 197 CYS A O 1
ATOM 1569 N N . ARG A 1 198 ? -14.402 -3.294 2.625 1.00 96.19 198 ARG A N 1
ATOM 1570 C CA . ARG A 1 198 ? -14.725 -4.519 1.875 1.00 96.19 198 ARG A CA 1
ATOM 1571 C C . ARG A 1 198 ? -14.413 -5.782 2.676 1.00 96.19 198 ARG A C 1
ATOM 1573 O O . ARG A 1 198 ? -14.591 -6.888 2.177 1.00 96.19 198 ARG A O 1
ATOM 1580 N N . THR A 1 199 ? -13.938 -5.620 3.908 1.00 97.25 199 THR A N 1
ATOM 1581 C CA . THR A 1 199 ? -13.596 -6.724 4.801 1.00 97.25 199 THR A CA 1
ATOM 1582 C C . THR A 1 199 ? -14.754 -6.950 5.757 1.00 97.25 199 THR A C 1
ATOM 1584 O O . THR A 1 199 ? -14.996 -6.125 6.636 1.00 97.25 199 THR A O 1
ATOM 1587 N N . HIS A 1 200 ? -15.459 -8.066 5.592 1.00 97.06 200 HIS A N 1
ATOM 1588 C CA . HIS A 1 200 ? -16.502 -8.483 6.525 1.00 97.06 200 HIS A CA 1
ATOM 1589 C C . HIS A 1 200 ? -15.890 -9.004 7.825 1.00 97.06 200 HIS A C 1
ATOM 1591 O O . HIS A 1 200 ? -14.948 -9.797 7.786 1.00 97.06 200 HIS A O 1
ATOM 1597 N N . VAL A 1 201 ? -16.462 -8.594 8.959 1.00 96.56 201 VAL A N 1
ATOM 1598 C CA . VAL A 1 201 ? -16.034 -9.007 10.305 1.00 96.56 201 VAL A CA 1
ATOM 1599 C C . VAL A 1 201 ? -16.016 -10.534 10.427 1.00 96.56 201 VAL A C 1
ATOM 1601 O O . VAL A 1 201 ? -15.011 -11.103 10.844 1.00 96.56 201 VAL A O 1
ATOM 1604 N N . ASP A 1 202 ? -17.055 -11.212 9.933 1.00 94.00 202 ASP A N 1
ATOM 1605 C CA . ASP A 1 202 ? -17.177 -12.678 9.984 1.00 94.00 202 ASP A CA 1
ATOM 1606 C C . ASP A 1 202 ? -16.055 -13.434 9.250 1.00 94.00 202 ASP A C 1
ATOM 1608 O O . ASP A 1 202 ? -15.865 -14.625 9.470 1.00 94.00 202 ASP A O 1
ATOM 1612 N N . LYS A 1 203 ? -15.311 -12.769 8.357 1.00 95.06 203 LYS A N 1
ATOM 1613 C CA . LYS A 1 203 ? -14.194 -13.380 7.617 1.00 95.06 203 LYS A CA 1
ATOM 1614 C C . LYS A 1 203 ? -12.846 -13.220 8.305 1.00 95.06 203 LYS A C 1
ATOM 1616 O O . LYS A 1 203 ? -11.869 -13.802 7.842 1.00 95.06 203 LYS A O 1
ATOM 1621 N N . VAL A 1 204 ? -12.771 -12.384 9.335 1.00 95.75 204 VAL A N 1
ATOM 1622 C CA . VAL A 1 204 ? -11.498 -11.992 9.951 1.00 95.75 204 VAL A CA 1
ATOM 1623 C C . VAL A 1 204 ? -11.498 -12.104 11.464 1.00 95.75 204 VAL A C 1
ATOM 1625 O O . VAL A 1 204 ? -10.446 -11.902 12.060 1.00 95.75 204 VAL A O 1
ATOM 1628 N N . LEU A 1 205 ? -12.637 -12.429 12.073 1.00 92.88 205 LEU A N 1
ATOM 1629 C CA . LEU A 1 205 ? -12.746 -12.733 13.493 1.00 92.88 205 LEU A CA 1
ATOM 1630 C C . LEU A 1 205 ? -11.761 -13.825 13.912 1.00 92.88 205 LEU A C 1
ATOM 1632 O O . LEU A 1 205 ? -11.628 -14.849 13.245 1.00 92.88 205 LEU A O 1
ATOM 1636 N N . HIS A 1 206 ? -11.114 -13.606 15.052 1.00 84.50 206 HIS A N 1
ATOM 1637 C CA . HIS A 1 206 ? -10.258 -14.588 15.700 1.00 84.50 206 HIS A CA 1
ATOM 1638 C C . HIS A 1 206 ? -10.679 -14.681 17.165 1.00 84.50 206 HIS A C 1
ATOM 1640 O O . HIS A 1 206 ? -10.674 -13.667 17.859 1.00 84.50 206 HIS A O 1
ATOM 1646 N N . ASN A 1 207 ? -11.090 -15.867 17.622 1.00 84.00 207 ASN A N 1
ATOM 1647 C CA . ASN A 1 207 ? -11.617 -16.089 18.977 1.00 84.00 207 ASN A CA 1
ATOM 1648 C C . ASN A 1 207 ? -12.708 -15.072 19.387 1.00 84.00 207 ASN A C 1
ATOM 1650 O O . ASN A 1 207 ? -12.687 -14.547 20.495 1.00 84.00 207 ASN A O 1
ATOM 1654 N N . GLU A 1 208 ? -13.634 -14.753 18.470 1.00 83.62 208 GLU A N 1
ATOM 1655 C CA . GLU A 1 208 ? -14.709 -13.753 18.657 1.00 83.62 208 GLU A CA 1
ATOM 1656 C C . GLU A 1 208 ? -14.220 -12.322 18.996 1.00 83.62 208 GLU A C 1
ATOM 1658 O O . GLU A 1 208 ? -15.009 -11.478 19.423 1.00 83.62 208 GLU A O 1
ATOM 1663 N N . ALA A 1 209 ? -12.942 -12.017 18.747 1.00 91.12 209 ALA A N 1
ATOM 1664 C CA . ALA A 1 209 ? -12.344 -10.706 18.962 1.00 91.12 209 ALA A CA 1
ATOM 1665 C C . ALA A 1 209 ? -11.798 -10.087 17.665 1.00 91.12 209 ALA A C 1
ATOM 1667 O O . ALA A 1 209 ? -11.395 -10.770 16.709 1.00 91.12 209 ALA A O 1
ATOM 1668 N N . LEU A 1 210 ? -11.777 -8.755 17.645 1.00 96.81 210 LEU A N 1
ATOM 1669 C CA . LEU A 1 210 ? -11.215 -7.957 16.564 1.00 96.81 210 LEU A CA 1
ATOM 1670 C C . LEU A 1 210 ? -10.164 -6.996 17.119 1.00 96.81 210 LEU A C 1
ATOM 1672 O O . LEU A 1 210 ? -10.455 -6.174 17.978 1.00 96.81 210 LEU A O 1
ATOM 1676 N N . ARG A 1 211 ? -8.947 -7.065 16.597 1.00 98.25 211 ARG A N 1
ATOM 1677 C CA . ARG A 1 211 ? -7.859 -6.137 16.891 1.00 98.25 211 ARG A CA 1
ATOM 1678 C C . ARG A 1 211 ? -7.607 -5.268 15.669 1.00 98.25 211 ARG A C 1
ATOM 1680 O O . ARG A 1 211 ? -7.375 -5.801 14.583 1.00 98.25 211 ARG A O 1
ATOM 1687 N N . ILE A 1 212 ? -7.668 -3.953 15.838 1.00 98.75 212 ILE A N 1
ATOM 1688 C CA . ILE A 1 212 ? -7.507 -2.970 14.764 1.00 98.75 212 ILE A CA 1
ATOM 1689 C C . ILE A 1 212 ? -6.346 -2.038 15.102 1.00 98.75 212 ILE A C 1
ATOM 1691 O O . ILE A 1 212 ? -6.292 -1.441 16.175 1.00 98.75 212 ILE A O 1
ATOM 1695 N N . GLU A 1 213 ? -5.423 -1.918 14.161 1.00 98.56 213 GLU A N 1
ATOM 1696 C CA . GLU A 1 213 ? -4.166 -1.190 14.285 1.00 98.56 213 GLU A CA 1
ATOM 1697 C C . GLU A 1 213 ? -3.945 -0.326 13.032 1.00 98.56 213 GLU A C 1
ATOM 1699 O O . GLU A 1 213 ? -4.487 -0.634 11.958 1.00 98.56 213 GLU A O 1
ATOM 1704 N N . PRO A 1 214 ? -3.136 0.742 13.116 1.00 98.56 214 PRO A N 1
ATOM 1705 C CA . PRO A 1 214 ? -2.677 1.448 11.927 1.00 98.56 214 PRO A CA 1
ATOM 1706 C C . PRO A 1 214 ? -1.921 0.511 10.968 1.00 98.56 214 PRO A C 1
ATOM 1708 O O . PRO A 1 214 ? -1.501 -0.601 11.310 1.00 98.56 214 PRO A O 1
ATOM 1711 N N . LEU A 1 215 ? -1.761 0.948 9.719 1.00 98.50 215 LEU A N 1
ATOM 1712 C CA . LEU A 1 215 ? -0.899 0.245 8.772 1.00 98.50 215 LEU A CA 1
ATOM 1713 C C . LEU A 1 215 ? 0.546 0.221 9.286 1.00 98.50 215 LEU A C 1
ATOM 1715 O O . LEU A 1 215 ? 1.057 1.222 9.783 1.00 98.50 215 LEU A O 1
ATOM 1719 N N . LYS A 1 216 ? 1.212 -0.922 9.129 1.00 97.31 216 LYS A N 1
ATOM 1720 C CA . LYS A 1 216 ? 2.638 -1.076 9.436 1.00 97.31 216 LYS A CA 1
ATOM 1721 C C . 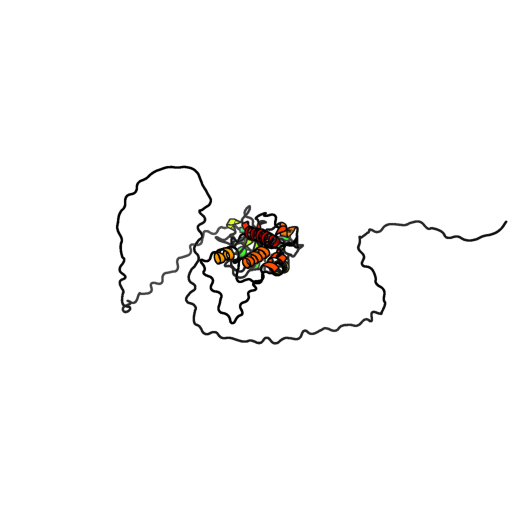LYS A 1 216 ? 3.490 -0.345 8.397 1.00 97.31 216 LYS A C 1
ATOM 1723 O O . LYS A 1 216 ? 3.022 -0.036 7.299 1.00 97.31 216 LYS A O 1
ATOM 1728 N N . ASN A 1 217 ? 4.761 -0.132 8.731 1.00 97.31 217 ASN A N 1
ATOM 1729 C CA . ASN A 1 217 ? 5.779 0.492 7.874 1.00 97.31 217 ASN A CA 1
ATOM 1730 C C . ASN A 1 217 ? 5.511 1.965 7.521 1.00 97.31 217 ASN A C 1
ATOM 1732 O O . ASN A 1 217 ? 6.181 2.530 6.657 1.00 97.31 217 ASN A O 1
ATOM 1736 N N . LEU A 1 218 ? 4.523 2.581 8.165 1.00 97.75 218 LEU A N 1
ATOM 1737 C CA . LEU A 1 218 ? 4.145 3.973 7.979 1.00 97.75 218 LEU A CA 1
ATOM 1738 C C . LEU A 1 218 ? 4.087 4.637 9.360 1.00 97.75 218 LEU A C 1
ATOM 1740 O O . LEU A 1 218 ? 3.499 4.048 10.272 1.00 97.75 218 LEU A O 1
ATOM 1744 N N . PRO A 1 219 ? 4.677 5.831 9.544 1.00 97.62 219 PRO A N 1
ATOM 1745 C CA . PRO A 1 219 ? 4.607 6.540 10.818 1.00 97.62 219 PRO A CA 1
ATOM 1746 C C . PRO A 1 219 ? 3.157 6.782 11.244 1.00 97.62 219 PRO A C 1
ATOM 1748 O O . PRO A 1 219 ? 2.313 7.142 10.423 1.00 97.62 219 PRO A O 1
ATOM 1751 N N . ILE A 1 220 ? 2.853 6.596 12.527 1.00 98.38 220 ILE A N 1
ATOM 1752 C CA . ILE A 1 220 ? 1.510 6.830 13.070 1.00 98.38 220 ILE A CA 1
ATOM 1753 C C . ILE A 1 220 ? 1.373 8.323 13.367 1.00 98.38 220 ILE A C 1
ATOM 1755 O O . ILE A 1 220 ? 2.131 8.862 14.169 1.00 98.38 220 ILE A O 1
ATOM 1759 N N . ILE A 1 221 ? 0.393 8.982 12.746 1.00 98.19 221 ILE A N 1
ATOM 1760 C CA . ILE A 1 221 ? 0.040 10.371 13.070 1.00 98.19 221 ILE A CA 1
ATOM 1761 C C . ILE A 1 221 ? -0.825 10.373 14.330 1.00 98.19 221 ILE A C 1
ATOM 1763 O O . ILE A 1 221 ? -0.524 11.065 15.299 1.00 98.19 221 ILE A O 1
ATOM 1767 N N . ARG A 1 222 ? -1.913 9.593 14.310 1.00 98.31 222 ARG A N 1
ATOM 1768 C CA . ARG A 1 222 ? -2.852 9.450 15.427 1.00 98.31 222 ARG A CA 1
ATOM 1769 C C . ARG A 1 222 ? -3.779 8.262 15.201 1.00 98.31 222 ARG A C 1
ATOM 1771 O O . ARG A 1 222 ? -4.409 8.172 14.149 1.00 98.31 222 ARG A O 1
ATOM 1778 N N . ASP A 1 223 ? -3.925 7.425 16.219 1.00 98.62 223 ASP A N 1
ATOM 1779 C CA . ASP A 1 223 ? -4.815 6.267 16.258 1.00 98.62 223 ASP A CA 1
ATOM 1780 C C . ASP A 1 223 ? -4.600 5.362 15.029 1.00 98.62 223 ASP A C 1
ATOM 1782 O O . ASP A 1 223 ? -3.544 4.749 14.877 1.00 98.62 223 ASP A O 1
ATOM 1786 N N . LEU A 1 224 ? -5.566 5.311 14.108 1.00 98.75 224 LEU A N 1
ATOM 1787 C CA . LEU A 1 224 ? -5.512 4.487 12.897 1.00 98.75 224 LEU A CA 1
ATOM 1788 C C . LEU A 1 224 ? -5.031 5.268 11.659 1.00 98.75 224 LEU A C 1
ATOM 1790 O O . LEU A 1 224 ? -5.059 4.745 10.544 1.00 98.75 224 LEU A O 1
ATOM 1794 N N . VAL A 1 225 ? -4.626 6.531 11.825 1.00 98.75 225 VAL A N 1
ATOM 1795 C CA . VAL A 1 225 ? -4.126 7.401 10.754 1.00 98.75 225 VAL A CA 1
ATOM 1796 C C . VAL A 1 225 ? -2.604 7.341 10.691 1.00 98.75 225 VAL A C 1
ATOM 1798 O O . VAL A 1 225 ? -1.919 7.695 11.649 1.00 98.75 225 VAL A O 1
ATOM 1801 N N . THR A 1 226 ? -2.077 6.977 9.524 1.00 98.50 226 THR A N 1
ATOM 1802 C CA . THR A 1 226 ? -0.637 6.958 9.243 1.00 98.50 226 THR A CA 1
ATOM 1803 C C . THR A 1 226 ? -0.214 8.063 8.278 1.00 98.50 226 THR A C 1
ATOM 1805 O O . THR A 1 226 ? -1.017 8.571 7.488 1.00 98.50 226 THR A O 1
ATOM 1808 N N . ASP A 1 227 ? 1.058 8.433 8.311 1.00 98.19 227 ASP A N 1
ATOM 1809 C CA . ASP A 1 227 ? 1.676 9.293 7.311 1.00 98.19 227 ASP A CA 1
ATOM 1810 C C . ASP A 1 227 ? 1.961 8.492 6.033 1.00 98.19 227 ASP A C 1
ATOM 1812 O O . ASP A 1 227 ? 2.582 7.432 6.064 1.00 98.19 227 ASP A O 1
ATOM 1816 N N . MET A 1 228 ? 1.465 8.994 4.902 1.00 98.00 228 MET A N 1
ATOM 1817 C CA . MET A 1 228 ? 1.585 8.367 3.583 1.00 98.00 228 MET A CA 1
ATOM 1818 C C . MET A 1 228 ? 2.612 9.081 2.693 1.00 98.00 228 MET A C 1
ATOM 1820 O O . MET A 1 228 ? 2.778 8.682 1.541 1.00 98.00 228 MET A O 1
ATOM 1824 N N . SER A 1 229 ? 3.286 10.123 3.189 1.00 98.25 229 SER A N 1
ATOM 1825 C CA . SER A 1 229 ? 4.194 10.962 2.395 1.00 98.25 229 SER A CA 1
ATOM 1826 C C . SER A 1 229 ? 5.306 10.120 1.775 1.00 98.25 229 SER A C 1
ATOM 1828 O O . SER A 1 229 ? 5.363 9.990 0.556 1.00 98.25 229 SER A O 1
ATOM 1830 N N . ALA A 1 230 ? 6.047 9.366 2.596 1.00 96.56 230 ALA A N 1
ATOM 1831 C CA . ALA A 1 230 ? 7.103 8.470 2.117 1.00 96.56 230 ALA A CA 1
ATOM 1832 C C . ALA A 1 230 ? 6.607 7.422 1.098 1.00 96.56 230 ALA A C 1
ATOM 1834 O O . ALA A 1 230 ? 7.334 7.045 0.178 1.00 96.56 230 ALA A O 1
ATOM 1835 N N . PHE A 1 231 ? 5.361 6.950 1.228 1.00 98.31 231 PHE A N 1
ATOM 1836 C CA . PHE A 1 231 ? 4.765 6.019 0.267 1.00 98.31 231 PHE A CA 1
ATOM 1837 C C . PHE A 1 231 ? 4.586 6.665 -1.117 1.00 98.31 231 PHE A C 1
ATOM 1839 O O . PHE A 1 231 ? 4.912 6.038 -2.128 1.00 98.31 231 PHE A O 1
ATOM 1846 N N . PHE A 1 232 ? 4.103 7.909 -1.180 1.00 98.00 232 PHE A N 1
ATOM 1847 C CA . PHE A 1 232 ? 3.923 8.634 -2.443 1.00 98.00 232 PHE A CA 1
ATOM 1848 C C . PHE A 1 232 ? 5.226 9.239 -2.982 1.00 98.00 232 PHE A C 1
ATOM 1850 O O . PHE A 1 232 ? 5.430 9.255 -4.196 1.00 98.00 232 PHE A O 1
ATOM 1857 N N . ASP A 1 233 ? 6.164 9.616 -2.117 1.00 98.00 233 ASP A N 1
ATOM 1858 C CA . ASP A 1 233 ? 7.503 10.040 -2.533 1.00 98.00 233 ASP A CA 1
ATOM 1859 C C . ASP A 1 233 ? 8.229 8.899 -3.252 1.00 98.00 233 ASP A C 1
ATOM 1861 O O . ASP A 1 233 ? 8.865 9.099 -4.286 1.00 98.00 233 ASP A O 1
ATOM 1865 N N . LYS A 1 234 ? 8.063 7.658 -2.779 1.00 98.00 234 LYS A N 1
ATOM 1866 C CA . LYS A 1 234 ? 8.581 6.466 -3.465 1.00 98.00 234 LYS A CA 1
ATOM 1867 C C . LYS A 1 234 ? 7.920 6.221 -4.822 1.00 98.00 234 LYS A C 1
ATOM 1869 O O . LYS A 1 234 ? 8.598 5.774 -5.745 1.00 98.00 234 LYS A O 1
ATOM 1874 N N . TRP A 1 235 ? 6.639 6.557 -4.996 1.00 96.88 235 TRP A N 1
ATOM 1875 C CA . TRP A 1 235 ? 5.998 6.551 -6.320 1.00 96.88 235 TRP A CA 1
ATOM 1876 C C . TRP A 1 235 ? 6.653 7.549 -7.276 1.00 96.88 235 TRP A C 1
ATOM 1878 O O .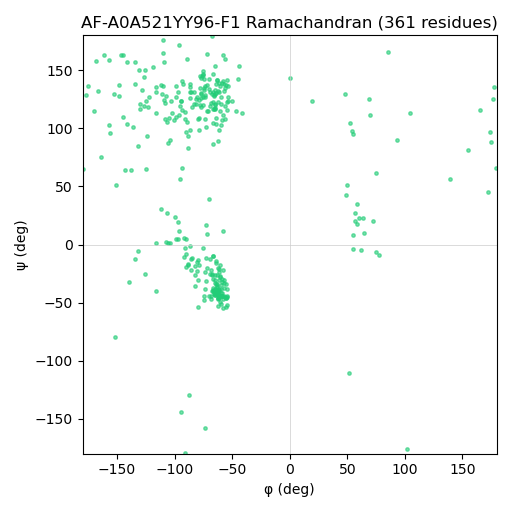 TRP A 1 235 ? 6.914 7.208 -8.433 1.00 96.88 235 TRP A O 1
ATOM 1888 N N . ALA A 1 236 ? 6.943 8.759 -6.794 1.00 97.38 236 ALA A N 1
ATOM 1889 C CA . ALA A 1 236 ? 7.641 9.774 -7.574 1.00 97.38 236 ALA A CA 1
ATOM 1890 C C . ALA A 1 236 ? 9.084 9.346 -7.901 1.00 97.38 236 ALA A C 1
ATOM 1892 O O . ALA A 1 236 ? 9.506 9.456 -9.053 1.00 97.38 236 ALA A O 1
ATOM 1893 N N . ARG A 1 237 ? 9.814 8.768 -6.934 1.00 97.50 237 ARG A N 1
ATOM 1894 C CA . ARG A 1 237 ? 11.169 8.212 -7.124 1.00 97.50 237 ARG A CA 1
ATOM 1895 C C . ARG A 1 237 ? 11.199 7.071 -8.141 1.00 97.50 237 ARG A C 1
ATOM 1897 O O . ARG A 1 237 ? 12.093 7.043 -8.974 1.00 97.50 237 ARG A O 1
ATOM 1904 N N . ALA A 1 238 ? 10.181 6.206 -8.160 1.00 97.75 238 ALA A N 1
ATOM 1905 C CA . ALA A 1 238 ? 9.983 5.181 -9.196 1.00 97.75 238 ALA A CA 1
ATOM 1906 C C . ALA A 1 238 ? 9.531 5.756 -10.558 1.00 97.75 238 ALA A C 1
ATOM 1908 O O . ALA A 1 238 ? 9.122 5.019 -11.461 1.00 97.75 238 ALA A O 1
ATOM 1909 N N . LYS A 1 239 ? 9.557 7.087 -10.697 1.00 97.56 239 LYS A N 1
ATOM 1910 C CA . LYS A 1 239 ? 9.149 7.858 -11.870 1.00 97.56 239 LYS A CA 1
ATOM 1911 C C . LYS A 1 239 ? 7.690 7.663 -12.265 1.00 97.56 239 LYS A C 1
ATOM 1913 O O . LYS A 1 239 ? 7.378 7.937 -13.408 1.00 97.56 239 LYS A O 1
ATOM 1918 N N . GLY A 1 240 ? 6.779 7.250 -11.377 1.00 96.31 240 GLY A N 1
ATOM 1919 C CA . GLY A 1 240 ? 5.411 6.762 -11.673 1.00 96.31 240 GLY A CA 1
ATOM 1920 C C . GLY A 1 240 ? 4.421 7.681 -12.428 1.00 96.31 240 GLY A C 1
ATOM 1921 O O . GLY A 1 240 ? 3.225 7.379 -12.493 1.00 96.31 240 GLY A O 1
ATOM 1922 N N . GLN A 1 241 ? 4.894 8.782 -13.002 1.00 96.12 241 GLN A N 1
ATOM 1923 C CA . GLN A 1 241 ? 4.204 9.657 -13.935 1.00 96.12 241 GLN A CA 1
ATOM 1924 C C . GLN A 1 241 ? 4.357 9.157 -15.383 1.00 96.12 241 GLN A C 1
ATOM 1926 O O . GLN A 1 241 ? 5.441 8.743 -15.805 1.00 96.12 241 GLN A O 1
ATOM 1931 N N . PHE A 1 242 ? 3.259 9.225 -16.138 1.00 95.19 242 PHE A N 1
ATOM 1932 C CA . PHE A 1 242 ? 3.255 8.998 -17.583 1.00 95.19 242 PHE A CA 1
ATOM 1933 C C . PHE A 1 242 ? 3.922 10.167 -18.311 1.00 95.19 242 PHE A C 1
ATOM 1935 O O . PHE A 1 242 ? 3.648 11.325 -17.988 1.00 95.19 242 PHE A O 1
ATOM 1942 N N . ALA A 1 243 ? 4.746 9.871 -19.310 1.00 93.94 243 ALA A N 1
ATOM 1943 C CA . ALA A 1 243 ? 5.352 10.877 -20.168 1.00 93.94 243 ALA A CA 1
ATOM 1944 C C . ALA A 1 243 ? 5.404 10.387 -21.618 1.00 93.94 243 ALA A C 1
ATOM 1946 O O . ALA A 1 243 ? 6.254 9.572 -21.972 1.00 93.94 243 ALA A O 1
ATOM 1947 N N . GLY A 1 244 ? 4.496 10.903 -22.444 1.00 92.19 244 GLY A N 1
ATOM 1948 C CA . GLY A 1 244 ? 4.461 10.648 -23.884 1.00 92.19 244 GLY A CA 1
ATOM 1949 C C . GLY A 1 244 ? 4.834 11.882 -24.707 1.00 92.19 244 GLY A C 1
ATOM 1950 O O . GLY A 1 244 ? 5.014 12.969 -24.162 1.00 92.19 244 GLY A O 1
ATOM 1951 N N . SER A 1 245 ? 4.899 11.713 -26.027 1.00 89.94 245 SER A N 1
ATOM 1952 C CA . SER A 1 245 ? 5.183 12.787 -26.995 1.00 89.94 245 SER A CA 1
ATOM 1953 C C . SER A 1 245 ? 3.971 13.635 -27.379 1.00 89.94 245 SER A C 1
ATOM 1955 O O . SER A 1 245 ? 4.134 14.722 -27.925 1.00 89.94 245 SER A O 1
ATOM 1957 N N . ARG A 1 246 ? 2.751 13.138 -27.141 1.00 90.50 246 ARG A N 1
ATOM 1958 C CA . ARG A 1 246 ? 1.508 13.813 -27.543 1.00 90.50 246 ARG A CA 1
ATOM 1959 C C . ARG A 1 246 ? 1.175 14.969 -26.602 1.00 90.50 246 ARG A C 1
ATOM 1961 O O . ARG A 1 246 ? 1.327 14.875 -25.385 1.00 90.50 246 ARG A O 1
ATOM 1968 N N . THR A 1 247 ? 0.648 16.035 -27.177 1.00 89.50 247 THR A N 1
ATOM 1969 C CA . THR A 1 247 ? 0.149 17.228 -26.499 1.00 89.50 247 THR A CA 1
ATOM 1970 C C . THR A 1 247 ? -1.367 17.158 -26.296 1.00 89.50 247 THR A C 1
ATOM 1972 O O . THR A 1 247 ? -2.054 16.299 -26.843 1.00 89.50 247 THR A O 1
ATOM 1975 N N . LYS A 1 248 ? -1.927 18.113 -25.541 1.00 87.88 248 LYS A N 1
ATOM 1976 C CA . LYS A 1 248 ? -3.385 18.236 -25.344 1.00 87.88 248 LYS A CA 1
ATOM 1977 C C . LYS A 1 248 ? -4.162 18.564 -26.628 1.00 87.88 248 LYS A C 1
ATOM 1979 O O . LYS A 1 248 ? -5.385 18.495 -26.607 1.00 87.88 248 LYS A O 1
ATOM 1984 N N . ARG A 1 249 ? -3.473 18.986 -27.696 1.00 93.69 249 ARG A N 1
ATOM 1985 C CA . ARG A 1 249 ? -4.082 19.313 -28.996 1.00 93.69 249 ARG A CA 1
ATOM 1986 C C . ARG A 1 249 ? -4.239 18.082 -29.885 1.00 93.69 249 ARG A C 1
ATOM 1988 O O . ARG A 1 249 ? -5.060 18.096 -30.793 1.00 93.69 249 ARG A O 1
ATOM 1995 N N . ASP A 1 250 ? -3.465 17.034 -29.623 1.00 93.75 250 ASP A N 1
ATOM 1996 C CA . ASP A 1 250 ? -3.543 15.793 -30.379 1.00 93.75 250 ASP A CA 1
ATOM 1997 C C . ASP A 1 250 ? -4.784 14.998 -29.969 1.00 93.75 250 ASP A C 1
ATOM 1999 O O . ASP A 1 250 ? -5.199 15.013 -28.809 1.00 93.75 250 ASP A O 1
ATOM 2003 N N . ALA A 1 251 ? -5.347 14.229 -30.905 1.00 92.38 251 ALA A N 1
ATOM 2004 C CA . ALA A 1 251 ? -6.418 13.288 -30.583 1.00 92.38 251 ALA A CA 1
ATOM 2005 C C . ALA A 1 251 ? -5.973 12.295 -29.487 1.00 92.38 251 ALA A C 1
ATOM 2007 O O . ALA A 1 251 ? -4.777 12.050 -29.295 1.00 92.38 251 ALA A O 1
ATOM 2008 N N . PHE A 1 252 ? -6.914 11.663 -28.786 1.00 87.62 252 PHE A N 1
ATOM 2009 C CA . PHE A 1 252 ? -6.559 10.571 -27.879 1.00 87.62 252 PHE A CA 1
ATOM 2010 C C . PHE A 1 252 ? -5.947 9.400 -28.657 1.00 87.62 252 PHE A C 1
ATOM 2012 O O . PHE A 1 252 ? -6.389 9.074 -29.757 1.00 87.62 252 PHE A O 1
ATOM 2019 N N . ALA A 1 253 ? -4.926 8.755 -28.085 1.00 86.12 253 ALA A N 1
ATOM 2020 C CA . ALA A 1 253 ? -4.353 7.551 -28.676 1.00 86.12 253 ALA A CA 1
ATOM 2021 C C . ALA A 1 253 ? -5.404 6.420 -28.655 1.00 86.12 253 ALA A C 1
ATOM 2023 O O . ALA A 1 253 ? -5.857 6.058 -27.562 1.00 86.12 253 ALA A O 1
ATOM 2024 N N . PRO A 1 254 ? -5.799 5.858 -29.813 1.00 86.19 254 PRO A N 1
ATOM 2025 C CA . PRO A 1 254 ? -6.748 4.757 -29.847 1.00 86.19 254 PRO A CA 1
ATOM 2026 C C . PRO A 1 254 ? -6.060 3.492 -29.329 1.00 86.19 254 PRO A C 1
ATOM 2028 O O . PRO A 1 254 ? -5.120 2.994 -29.941 1.00 86.19 254 PRO A O 1
ATOM 2031 N N . ILE A 1 255 ? -6.523 2.968 -28.195 1.00 84.69 255 ILE A N 1
ATOM 2032 C CA . ILE A 1 255 ? -6.096 1.662 -27.687 1.00 84.69 255 ILE A CA 1
ATOM 2033 C C . ILE A 1 255 ? -7.303 0.743 -27.686 1.00 84.69 255 ILE A C 1
ATOM 2035 O O . ILE A 1 255 ? -8.244 0.943 -26.914 1.00 84.69 255 ILE A O 1
ATOM 2039 N N . ALA A 1 256 ? -7.258 -0.278 -28.538 1.00 89.44 256 ALA A N 1
ATOM 2040 C CA . ALA A 1 256 ? -8.257 -1.332 -28.530 1.00 89.44 256 ALA A CA 1
ATOM 2041 C C . ALA A 1 256 ? -8.224 -2.063 -27.181 1.00 89.44 256 ALA A C 1
ATOM 2043 O O . ALA A 1 256 ? -7.164 -2.475 -26.712 1.00 89.44 256 ALA A O 1
ATOM 2044 N N . SER A 1 257 ? -9.389 -2.262 -26.565 1.00 87.75 257 SER A N 1
ATOM 2045 C CA . SER A 1 257 ? -9.507 -3.011 -25.306 1.00 87.75 257 SER A CA 1
ATOM 2046 C C . SER A 1 257 ? -9.052 -4.467 -25.431 1.00 87.75 257 SER A C 1
ATOM 2048 O O . SER A 1 257 ? -8.668 -5.075 -24.439 1.00 87.75 257 SER A O 1
ATOM 2050 N N . SER A 1 258 ? -9.073 -5.016 -26.646 1.00 92.38 258 SER A N 1
ATOM 2051 C CA . SER A 1 258 ? -8.616 -6.364 -26.971 1.00 92.38 258 SER A CA 1
ATOM 2052 C C . SER A 1 258 ? -7.119 -6.462 -27.277 1.00 92.38 258 SER A C 1
ATOM 2054 O O . SER A 1 258 ? -6.650 -7.558 -27.581 1.00 92.38 258 SER A O 1
ATOM 2056 N N . SER A 1 259 ? -6.361 -5.356 -27.253 1.00 93.69 259 SER A N 1
ATOM 2057 C CA . SER A 1 259 ? -4.938 -5.421 -27.591 1.00 93.69 259 SER A CA 1
ATOM 2058 C C . SER A 1 259 ? -4.143 -6.159 -26.499 1.00 93.69 259 SER A C 1
ATOM 2060 O O . SER A 1 259 ? -4.413 -5.971 -25.307 1.00 93.69 259 SER A O 1
ATOM 2062 N N . PRO A 1 260 ? -3.129 -6.968 -26.868 1.00 92.75 260 PRO A N 1
ATOM 2063 C CA . PRO A 1 260 ? -2.252 -7.613 -25.888 1.00 92.75 260 PRO A CA 1
ATOM 2064 C C . PRO A 1 260 ? -1.555 -6.609 -24.961 1.00 92.75 260 PRO A C 1
ATOM 2066 O O . PRO A 1 260 ? -1.433 -6.844 -23.763 1.00 92.75 260 PRO A O 1
ATOM 2069 N N . GLU A 1 261 ? -1.164 -5.450 -25.499 1.00 91.69 261 GLU A N 1
ATOM 2070 C CA . GLU A 1 261 ? -0.605 -4.346 -24.716 1.00 91.69 261 GLU A CA 1
ATOM 2071 C C . GLU A 1 261 ? -1.578 -3.876 -23.629 1.00 91.69 261 GLU A C 1
ATOM 2073 O O . GLU A 1 261 ? -1.194 -3.722 -22.468 1.00 91.69 261 GLU A O 1
ATOM 2078 N N . ARG A 1 262 ? -2.854 -3.674 -23.983 1.00 93.19 262 ARG A N 1
ATOM 2079 C CA . ARG A 1 262 ? -3.851 -3.208 -23.025 1.00 93.19 262 ARG A CA 1
ATOM 2080 C C . ARG A 1 262 ? -4.067 -4.223 -21.910 1.00 93.19 262 ARG A C 1
ATOM 2082 O O . ARG A 1 262 ? -4.119 -3.824 -20.749 1.00 93.19 262 ARG A O 1
ATOM 2089 N N . ALA A 1 263 ? -4.127 -5.510 -22.252 1.00 93.06 263 ALA A N 1
ATOM 2090 C CA . ALA A 1 263 ? -4.245 -6.590 -21.278 1.00 93.06 263 ALA A CA 1
ATOM 2091 C C . ALA A 1 263 ? -3.063 -6.611 -20.288 1.00 93.06 263 ALA A C 1
ATOM 2093 O O . ALA A 1 263 ? -3.269 -6.749 -19.080 1.00 93.06 263 ALA A O 1
ATOM 2094 N N . ASP A 1 264 ? -1.838 -6.404 -20.778 1.00 92.31 264 ASP A N 1
ATOM 2095 C CA . ASP A 1 264 ? -0.638 -6.343 -19.940 1.00 92.31 264 ASP A CA 1
ATOM 2096 C C . ASP A 1 264 ? -0.650 -5.151 -18.965 1.00 92.31 264 ASP A C 1
ATOM 2098 O O . ASP A 1 264 ? -0.222 -5.279 -17.814 1.00 92.31 264 ASP A O 1
ATOM 2102 N N . ILE A 1 265 ? -1.137 -3.988 -19.407 1.00 94.56 265 ILE A N 1
ATOM 2103 C CA . ILE A 1 265 ? -1.268 -2.788 -18.568 1.00 94.56 265 ILE A CA 1
ATOM 2104 C C . ILE A 1 265 ? -2.384 -2.978 -17.529 1.00 94.56 265 ILE A C 1
ATOM 2106 O O . ILE A 1 265 ? -2.193 -2.679 -16.343 1.00 94.56 265 ILE A O 1
ATOM 2110 N N . ASP A 1 266 ? -3.534 -3.512 -17.952 1.00 94.44 266 ASP A N 1
ATOM 2111 C CA . ASP A 1 266 ? -4.712 -3.724 -17.103 1.00 94.44 266 ASP A CA 1
ATOM 2112 C C . ASP A 1 266 ? -4.430 -4.670 -15.927 1.00 94.44 266 ASP A C 1
ATOM 2114 O O . ASP A 1 266 ? -5.013 -4.510 -14.853 1.00 94.44 266 ASP A O 1
ATOM 2118 N N . ALA A 1 267 ? -3.460 -5.581 -16.072 1.00 94.19 267 ALA A N 1
ATOM 2119 C CA . ALA A 1 267 ? -3.012 -6.464 -14.996 1.00 94.19 267 ALA A CA 1
ATOM 2120 C C . ALA A 1 267 ? -2.504 -5.716 -13.742 1.00 94.19 267 ALA A C 1
ATOM 2122 O O . ALA A 1 267 ? -2.491 -6.290 -12.648 1.00 94.19 267 ALA A O 1
ATOM 2123 N N . GLY A 1 268 ? -2.086 -4.448 -13.875 1.00 95.75 268 GLY A N 1
ATOM 2124 C CA . GLY A 1 268 ? -1.538 -3.652 -12.770 1.00 95.75 268 GLY A CA 1
ATOM 2125 C C . GLY A 1 268 ? -2.058 -2.220 -12.630 1.00 95.75 268 GLY A C 1
ATOM 2126 O O . GLY A 1 268 ? -1.802 -1.604 -11.590 1.00 95.75 268 GLY A O 1
ATOM 2127 N N . ILE A 1 269 ? -2.764 -1.667 -13.625 1.00 95.62 269 ILE A N 1
ATOM 2128 C CA . ILE A 1 269 ? -3.153 -0.242 -13.652 1.00 95.62 269 ILE A CA 1
ATOM 2129 C C . ILE A 1 269 ? -4.207 0.131 -12.601 1.00 95.62 269 ILE A C 1
ATOM 2131 O O . ILE A 1 269 ? -4.229 1.259 -12.119 1.00 95.62 269 ILE A O 1
ATOM 2135 N N . GLU A 1 270 ? -5.010 -0.838 -12.162 1.00 95.62 270 GLU A N 1
ATOM 2136 C CA . GLU A 1 270 ? -6.110 -0.683 -11.199 1.00 95.62 270 GLU A CA 1
ATOM 2137 C C . GLU A 1 270 ? -5.648 -0.465 -9.739 1.00 95.62 270 GLU A C 1
ATOM 2139 O O . GLU A 1 270 ? -6.401 -0.674 -8.780 1.00 95.62 270 GLU A O 1
ATOM 2144 N N . CYS A 1 271 ? -4.380 -0.096 -9.535 1.00 97.81 271 CYS A N 1
ATOM 2145 C CA . CYS A 1 271 ? -3.822 0.175 -8.219 1.00 97.81 271 CYS A CA 1
ATOM 2146 C C . CYS A 1 271 ? -4.433 1.453 -7.630 1.00 97.81 271 CYS A C 1
ATOM 2148 O O . CYS A 1 271 ? -4.286 2.543 -8.168 1.00 97.81 271 CYS A O 1
ATOM 2150 N N . ILE A 1 272 ? -5.059 1.320 -6.463 1.00 97.31 272 ILE A N 1
ATOM 2151 C CA . ILE A 1 272 ? -5.799 2.400 -5.789 1.00 97.31 272 ILE A CA 1
ATOM 2152 C C . ILE A 1 272 ? -4.987 3.142 -4.713 1.00 97.31 272 ILE A C 1
ATOM 2154 O O . ILE A 1 272 ? -5.562 3.814 -3.863 1.00 97.31 272 ILE A O 1
ATOM 2158 N N . GLY A 1 273 ? -3.668 2.933 -4.643 1.00 97.56 273 GLY A N 1
ATOM 2159 C CA . GLY A 1 273 ? -2.811 3.630 -3.670 1.00 97.56 273 GLY A CA 1
ATOM 2160 C C . GLY A 1 273 ? -3.097 3.325 -2.188 1.00 97.56 273 GLY A C 1
ATOM 2161 O O . GLY A 1 273 ? -2.751 4.117 -1.323 1.00 97.56 273 GLY A O 1
ATOM 2162 N N . CYS A 1 274 ? -3.711 2.180 -1.865 1.00 98.12 274 CYS A N 1
ATOM 2163 C CA . CYS A 1 274 ? -4.157 1.854 -0.497 1.00 98.12 274 CYS A CA 1
ATOM 2164 C C . CYS A 1 274 ? -3.054 1.445 0.500 1.00 98.12 274 CYS A C 1
ATOM 2166 O O . CYS A 1 274 ? -3.367 1.129 1.642 1.00 98.12 274 CYS A O 1
ATOM 2168 N N . ALA A 1 275 ? -1.795 1.342 0.065 1.00 98.50 275 ALA A N 1
ATOM 2169 C CA . ALA A 1 275 ? -0.644 0.887 0.860 1.00 98.50 275 ALA A CA 1
ATOM 2170 C C . ALA A 1 275 ? -0.750 -0.491 1.563 1.00 98.50 275 ALA A C 1
ATOM 2172 O O . ALA A 1 275 ? 0.183 -0.877 2.261 1.00 98.50 275 ALA A O 1
ATOM 2173 N N . VAL A 1 276 ? -1.786 -1.308 1.321 1.00 98.69 276 VAL A N 1
ATOM 2174 C CA . VAL A 1 276 ? -1.889 -2.667 1.903 1.00 98.69 276 VAL A CA 1
ATOM 2175 C C . VAL A 1 276 ? -0.670 -3.528 1.558 1.00 98.69 276 VAL A C 1
ATOM 2177 O O . VAL A 1 276 ? -0.088 -4.162 2.432 1.00 98.69 276 VAL A O 1
ATOM 2180 N N . CYS A 1 277 ? -0.232 -3.508 0.297 1.00 98.62 277 CYS A N 1
ATOM 2181 C CA . CYS A 1 277 ? 0.964 -4.235 -0.131 1.00 98.62 277 CYS A CA 1
ATOM 2182 C C . CYS A 1 277 ? 2.254 -3.710 0.517 1.00 98.62 277 CYS A C 1
ATOM 2184 O O . CYS A 1 277 ? 3.179 -4.483 0.735 1.00 98.62 277 CYS A O 1
ATOM 2186 N N . TYR A 1 278 ? 2.310 -2.414 0.824 1.00 98.50 278 TYR A N 1
ATOM 2187 C CA . TYR A 1 278 ? 3.454 -1.758 1.450 1.00 98.50 278 TYR A CA 1
ATOM 2188 C C . TYR A 1 278 ? 3.545 -2.120 2.938 1.00 98.50 278 TYR A C 1
ATOM 2190 O O . TYR A 1 278 ? 4.606 -2.514 3.412 1.00 98.50 278 TYR A O 1
ATOM 2198 N N . SER A 1 279 ? 2.409 -2.102 3.641 1.00 98.44 279 SER A N 1
ATOM 2199 C CA . SER A 1 279 ? 2.291 -2.556 5.031 1.00 98.44 279 SER A CA 1
ATOM 2200 C C . SER A 1 279 ? 2.487 -4.067 5.200 1.00 98.44 279 SER A C 1
ATOM 2202 O O . SER A 1 279 ? 2.820 -4.505 6.296 1.00 98.44 279 SER A O 1
ATOM 2204 N N . ALA A 1 280 ? 2.236 -4.870 4.162 1.00 98.12 280 ALA A N 1
ATOM 2205 C CA . ALA A 1 280 ? 2.416 -6.324 4.195 1.00 98.12 280 ALA A CA 1
ATOM 2206 C C . ALA A 1 280 ? 3.855 -6.775 3.899 1.00 98.12 280 ALA A C 1
ATOM 2208 O O . ALA A 1 280 ? 4.154 -7.961 4.004 1.00 98.12 280 ALA A O 1
ATOM 2209 N N . CYS A 1 281 ? 4.716 -5.876 3.420 1.00 98.06 281 CYS A N 1
ATOM 2210 C CA . CYS A 1 281 ? 6.020 -6.243 2.891 1.00 98.06 281 CYS A CA 1
ATOM 2211 C C . CYS A 1 281 ? 7.095 -6.137 3.973 1.00 98.06 281 CYS A C 1
ATOM 2213 O O . CYS A 1 281 ? 7.426 -5.032 4.400 1.00 98.06 281 CYS A O 1
ATOM 2215 N N . ASP A 1 282 ? 7.695 -7.268 4.340 1.00 96.00 282 ASP A N 1
ATOM 2216 C CA . ASP A 1 282 ? 8.823 -7.294 5.282 1.00 96.00 282 ASP A CA 1
ATOM 2217 C C . ASP A 1 282 ? 10.017 -6.514 4.732 1.00 96.00 282 ASP A C 1
ATOM 2219 O O . ASP A 1 282 ? 10.735 -5.861 5.484 1.00 96.00 282 ASP A O 1
ATOM 2223 N N . VAL A 1 283 ? 10.167 -6.483 3.396 1.00 96.94 283 VAL A N 1
ATOM 2224 C CA . VAL A 1 283 ? 11.257 -5.741 2.757 1.00 96.94 283 VAL A CA 1
ATOM 2225 C C . VAL A 1 283 ? 11.169 -4.240 3.019 1.00 96.94 283 VAL A C 1
ATOM 2227 O O . VAL A 1 283 ? 12.176 -3.561 3.175 1.00 96.94 283 VAL A O 1
ATOM 2230 N N . VAL A 1 284 ? 9.954 -3.714 3.113 1.00 97.31 284 VAL A N 1
ATOM 2231 C CA . VAL A 1 284 ? 9.747 -2.312 3.471 1.00 97.31 284 VAL A CA 1
ATOM 2232 C C . VAL A 1 284 ? 10.048 -2.074 4.957 1.00 97.31 284 VAL A C 1
ATOM 2234 O O . VAL A 1 284 ? 10.500 -0.990 5.310 1.00 97.31 284 VAL A O 1
ATOM 2237 N N . ALA A 1 285 ? 9.810 -3.065 5.822 1.00 94.69 285 ALA A N 1
ATOM 2238 C CA . ALA A 1 285 ? 10.003 -2.932 7.265 1.00 94.69 285 ALA A CA 1
ATOM 2239 C C . ALA A 1 285 ? 11.485 -2.788 7.652 1.00 94.69 285 ALA A C 1
ATOM 2241 O O . ALA A 1 285 ? 11.829 -1.909 8.435 1.00 94.69 285 ALA A O 1
ATOM 2242 N N . TRP A 1 286 ? 12.361 -3.630 7.096 1.00 93.25 286 TRP A N 1
ATOM 2243 C CA . TRP A 1 286 ? 13.806 -3.621 7.391 1.00 93.25 286 TRP A CA 1
ATOM 2244 C C . TRP A 1 286 ? 14.648 -2.713 6.471 1.00 93.25 286 TRP A C 1
ATOM 2246 O O . TRP A 1 286 ? 15.752 -2.339 6.853 1.00 93.25 286 TRP A O 1
ATOM 2256 N N . ASN A 1 287 ? 14.147 -2.326 5.289 1.00 95.44 287 ASN A N 1
ATOM 2257 C CA . ASN A 1 287 ? 14.821 -1.403 4.369 1.00 95.44 287 ASN A CA 1
ATOM 2258 C C . ASN A 1 287 ? 13.903 -0.202 4.059 1.00 95.44 287 ASN A C 1
ATOM 2260 O O . ASN A 1 287 ? 13.092 -0.258 3.124 1.00 95.44 287 ASN A O 1
ATOM 2264 N N . PRO A 1 288 ? 14.041 0.908 4.811 1.00 93.25 288 PRO A N 1
ATOM 2265 C CA . PRO A 1 288 ? 13.247 2.116 4.612 1.00 93.25 288 PRO A CA 1
ATOM 2266 C C . PRO A 1 288 ? 13.428 2.770 3.242 1.00 93.25 288 PRO A C 1
ATOM 2268 O O . PRO A 1 288 ? 12.527 3.489 2.810 1.00 93.25 288 PRO A O 1
ATOM 2271 N N . ASP A 1 289 ? 14.523 2.514 2.527 1.00 95.50 289 ASP A N 1
ATOM 2272 C CA . ASP A 1 289 ? 14.761 3.111 1.214 1.00 95.50 289 ASP A CA 1
ATOM 2273 C C . ASP A 1 289 ? 14.049 2.370 0.086 1.00 95.50 289 ASP A C 1
ATOM 2275 O O . ASP A 1 289 ? 13.693 3.014 -0.910 1.00 95.50 289 ASP A O 1
ATOM 2279 N N . TYR A 1 290 ? 13.775 1.068 0.264 1.00 98.06 290 TYR A N 1
ATOM 2280 C CA . TYR A 1 290 ? 13.119 0.220 -0.733 1.00 98.06 290 TYR A CA 1
ATOM 2281 C C . TYR A 1 290 ? 11.836 0.871 -1.261 1.00 98.06 290 TYR A C 1
ATOM 2283 O O . TYR A 1 290 ? 10.922 1.189 -0.492 1.00 98.06 290 TYR A O 1
ATOM 2291 N N . LEU A 1 291 ? 11.739 1.050 -2.582 1.00 98.25 291 LEU A N 1
ATOM 2292 C CA . LEU A 1 291 ? 10.623 1.742 -3.245 1.00 98.25 291 LEU A CA 1
ATOM 2293 C C . LEU A 1 291 ? 9.262 1.110 -2.924 1.00 98.25 291 LEU A C 1
ATOM 2295 O O . LEU A 1 291 ? 8.241 1.796 -2.850 1.00 98.25 291 LEU A O 1
ATOM 2299 N N . GLY A 1 292 ? 9.245 -0.199 -2.684 1.00 98.12 292 GLY A N 1
ATOM 2300 C CA . GLY A 1 292 ? 8.053 -0.913 -2.264 1.00 98.12 292 GLY A CA 1
ATOM 2301 C C . GLY A 1 292 ? 7.152 -1.364 -3.419 1.00 98.12 292 GLY A C 1
ATOM 2302 O O . GLY A 1 292 ? 7.271 -0.912 -4.561 1.00 98.12 292 GLY A O 1
ATOM 2303 N N . PRO A 1 293 ? 6.198 -2.269 -3.137 1.00 98.44 293 PRO A N 1
ATOM 2304 C CA . PRO A 1 293 ? 5.485 -2.993 -4.188 1.00 98.44 293 PRO A CA 1
ATOM 2305 C C . PRO A 1 293 ? 4.581 -2.108 -5.051 1.00 98.44 293 PRO A C 1
ATOM 2307 O O . PRO A 1 293 ? 4.478 -2.322 -6.254 1.00 98.44 293 PRO A O 1
ATOM 2310 N N . ALA A 1 294 ? 3.921 -1.109 -4.456 1.00 98.56 294 ALA A N 1
ATOM 2311 C CA . ALA A 1 294 ? 2.996 -0.240 -5.183 1.00 98.56 294 ALA A CA 1
ATOM 2312 C C . ALA A 1 294 ? 3.714 0.661 -6.200 1.00 98.56 294 ALA A C 1
ATOM 2314 O O . ALA A 1 294 ? 3.259 0.771 -7.337 1.00 98.56 294 ALA A O 1
ATOM 2315 N N . ALA A 1 295 ? 4.835 1.270 -5.798 1.00 98.56 295 ALA A N 1
ATOM 2316 C CA . ALA A 1 295 ? 5.627 2.142 -6.658 1.00 98.56 295 ALA A CA 1
ATOM 2317 C C . ALA A 1 295 ? 6.229 1.355 -7.832 1.00 98.56 295 ALA A C 1
ATOM 2319 O O . ALA A 1 295 ? 6.126 1.776 -8.984 1.00 98.56 295 ALA A O 1
ATOM 2320 N N . LEU A 1 296 ? 6.767 0.162 -7.555 1.00 98.69 296 LEU A N 1
ATOM 2321 C CA . LEU A 1 296 ? 7.309 -0.728 -8.583 1.00 98.69 296 LEU A CA 1
ATOM 2322 C C . LEU A 1 296 ? 6.218 -1.267 -9.520 1.00 98.69 296 LEU A C 1
ATOM 2324 O O . LEU A 1 296 ? 6.418 -1.298 -10.730 1.00 98.69 296 LEU A O 1
ATOM 2328 N N . ASN A 1 297 ? 5.029 -1.606 -9.010 1.00 98.56 297 ASN A N 1
ATOM 2329 C CA . ASN A 1 297 ? 3.888 -1.942 -9.866 1.00 98.56 297 ASN A CA 1
ATOM 2330 C C . ASN A 1 297 ? 3.531 -0.779 -10.803 1.00 98.56 297 ASN A C 1
ATOM 2332 O O . ASN A 1 297 ? 3.324 -0.992 -11.995 1.00 98.56 297 ASN A O 1
ATOM 2336 N N . ARG A 1 298 ? 3.496 0.461 -10.294 1.00 98.25 298 ARG A N 1
ATOM 2337 C CA . ARG A 1 298 ? 3.218 1.627 -11.138 1.00 98.25 298 ARG A CA 1
ATOM 2338 C C . ARG A 1 298 ? 4.282 1.806 -12.221 1.00 98.25 298 ARG A C 1
ATOM 2340 O O . ARG A 1 298 ? 3.918 2.001 -13.380 1.00 98.25 298 ARG A O 1
ATOM 2347 N N . ALA A 1 299 ? 5.563 1.701 -11.872 1.00 98.31 299 ALA A N 1
ATOM 2348 C CA . ALA A 1 299 ? 6.646 1.751 -12.849 1.00 98.31 299 ALA A CA 1
ATOM 2349 C C . ALA A 1 299 ? 6.473 0.670 -13.927 1.00 98.31 299 ALA A C 1
ATOM 2351 O O . ALA A 1 299 ? 6.558 0.979 -15.112 1.00 98.31 299 ALA A O 1
ATOM 2352 N N . TRP A 1 300 ? 6.130 -0.562 -13.538 1.00 98.25 300 TRP A N 1
ATOM 2353 C CA . TRP A 1 300 ? 5.883 -1.651 -14.483 1.00 98.25 300 TRP A CA 1
ATOM 2354 C C . TRP A 1 300 ? 4.744 -1.355 -15.463 1.00 98.25 300 TRP A C 1
ATOM 2356 O O . TRP A 1 300 ? 4.920 -1.550 -16.662 1.00 98.25 300 TRP A O 1
ATOM 2366 N N . THR A 1 301 ? 3.613 -0.817 -14.987 1.00 97.81 301 THR A N 1
ATOM 2367 C CA . THR A 1 301 ? 2.494 -0.460 -15.884 1.00 97.81 301 THR A CA 1
ATOM 2368 C C . THR A 1 301 ? 2.902 0.544 -16.959 1.00 97.81 301 THR A C 1
ATOM 2370 O O . THR A 1 301 ? 2.385 0.477 -18.064 1.00 97.81 301 THR A O 1
ATOM 2373 N N . LEU A 1 302 ? 3.846 1.440 -16.654 1.00 97.62 302 LEU A N 1
ATOM 2374 C CA . LEU A 1 302 ? 4.348 2.435 -17.600 1.00 97.62 302 LEU A CA 1
ATOM 2375 C C . LEU A 1 302 ? 5.421 1.866 -18.532 1.00 97.62 302 LEU A C 1
ATOM 2377 O O . LEU A 1 302 ? 5.411 2.197 -19.704 1.00 97.62 302 LEU A O 1
ATOM 2381 N N . VAL A 1 303 ? 6.289 0.961 -18.060 1.00 97.12 303 VAL A N 1
ATOM 2382 C CA . VAL A 1 303 ? 7.220 0.215 -18.941 1.00 97.12 303 VAL A CA 1
ATOM 2383 C C . VAL A 1 303 ? 6.462 -0.595 -19.999 1.00 97.12 303 VAL A C 1
ATOM 2385 O O . VAL A 1 303 ? 6.976 -0.841 -21.087 1.00 97.12 303 VAL A O 1
ATOM 2388 N N . LYS A 1 304 ? 5.246 -1.039 -19.674 1.00 95.94 304 LYS A N 1
ATOM 2389 C CA . LYS A 1 304 ? 4.378 -1.796 -20.579 1.00 95.94 304 LYS A CA 1
ATOM 2390 C C . LYS A 1 304 ? 3.530 -0.929 -21.505 1.00 95.94 304 LYS A C 1
ATOM 2392 O O . LYS A 1 304 ? 2.965 -1.475 -22.445 1.00 95.94 304 LYS A O 1
ATOM 2397 N N . ASP A 1 305 ? 3.459 0.374 -21.258 1.00 95.06 305 ASP A N 1
ATOM 2398 C CA . ASP A 1 305 ? 2.693 1.322 -22.059 1.00 95.06 305 ASP A CA 1
ATOM 2399 C C . ASP A 1 305 ? 3.577 1.897 -23.167 1.00 95.06 305 ASP A C 1
ATOM 2401 O O . ASP A 1 305 ? 4.470 2.699 -22.905 1.00 95.06 305 ASP A O 1
ATOM 2405 N N . THR A 1 306 ? 3.334 1.505 -24.419 1.00 92.19 306 THR A N 1
ATOM 2406 C CA . THR A 1 306 ? 4.142 1.931 -25.577 1.00 92.19 306 THR A CA 1
ATOM 2407 C C . THR A 1 306 ? 4.067 3.432 -25.843 1.00 92.19 306 THR A C 1
ATOM 2409 O O . THR A 1 306 ? 4.916 3.982 -26.545 1.00 92.19 306 THR A O 1
ATOM 2412 N N . ARG A 1 307 ? 3.076 4.123 -25.266 1.00 92.44 307 ARG A N 1
ATOM 2413 C CA . ARG A 1 307 ? 2.951 5.581 -25.358 1.00 92.44 307 ARG A CA 1
ATOM 2414 C C . ARG A 1 307 ? 3.895 6.304 -24.396 1.00 92.44 307 ARG A C 1
ATOM 2416 O O . ARG A 1 307 ? 4.100 7.506 -24.564 1.00 92.44 307 ARG A O 1
ATOM 2423 N N . ASP A 1 308 ? 4.423 5.615 -23.381 1.00 95.12 308 ASP A N 1
ATOM 2424 C CA . ASP A 1 308 ? 5.394 6.171 -22.440 1.00 95.12 308 ASP A CA 1
ATOM 2425 C C . ASP A 1 308 ? 6.803 6.125 -23.042 1.00 95.12 308 ASP A C 1
ATOM 2427 O O . ASP A 1 308 ? 7.346 5.072 -23.372 1.00 95.12 308 ASP A O 1
ATOM 2431 N N . GLN A 1 309 ? 7.427 7.291 -23.163 1.00 95.00 309 GLN A N 1
ATOM 2432 C CA . GLN A 1 309 ? 8.728 7.452 -23.814 1.00 95.00 309 GLN A CA 1
ATOM 2433 C C . GLN A 1 309 ? 9.897 7.512 -22.825 1.00 95.00 309 GLN A C 1
ATOM 2435 O O . GLN A 1 309 ? 11.041 7.711 -23.224 1.00 95.00 309 GLN A O 1
ATOM 2440 N N . ARG A 1 310 ? 9.645 7.328 -21.523 1.00 95.75 310 ARG A N 1
ATOM 2441 C CA . ARG A 1 310 ? 10.671 7.429 -20.467 1.00 95.75 310 ARG A CA 1
ATOM 2442 C C . ARG A 1 310 ? 11.069 6.073 -19.899 1.00 95.75 310 ARG A C 1
ATOM 2444 O O . ARG A 1 310 ? 11.525 5.991 -18.759 1.00 95.75 310 ARG A O 1
ATOM 2451 N N . THR A 1 311 ? 10.933 5.011 -20.693 1.00 96.19 311 THR A N 1
ATOM 2452 C CA . THR A 1 311 ? 11.229 3.640 -20.257 1.00 96.19 311 THR A CA 1
ATOM 2453 C C . THR A 1 311 ? 12.646 3.505 -19.695 1.00 96.19 311 THR A C 1
ATOM 2455 O O . THR A 1 311 ? 12.789 3.065 -18.560 1.00 96.19 311 THR A O 1
ATOM 2458 N N . VAL A 1 312 ? 13.691 3.940 -20.409 1.00 96.06 312 VAL A N 1
ATOM 2459 C CA . VAL A 1 312 ? 15.084 3.776 -19.942 1.00 96.06 312 VAL A CA 1
ATOM 2460 C C . VAL A 1 312 ? 15.344 4.534 -18.635 1.00 96.06 312 VAL A C 1
ATOM 2462 O O . VAL A 1 312 ? 15.878 3.968 -17.684 1.00 96.06 312 VAL A O 1
ATOM 2465 N N . GLU A 1 313 ? 14.906 5.792 -18.531 1.00 96.38 313 GLU A N 1
ATOM 2466 C CA . GLU A 1 313 ? 15.041 6.569 -17.290 1.00 96.38 313 GLU A CA 1
ATOM 2467 C C . GLU A 1 313 ? 14.327 5.893 -16.112 1.00 96.38 313 GLU A C 1
ATOM 2469 O O . GLU A 1 313 ? 14.848 5.837 -14.997 1.00 96.38 313 GLU A O 1
ATOM 2474 N N . ARG A 1 314 ? 13.131 5.361 -16.359 1.00 97.44 314 ARG A N 1
ATOM 2475 C CA . ARG A 1 314 ? 12.332 4.650 -15.366 1.00 97.44 314 ARG A CA 1
ATOM 2476 C C . ARG A 1 314 ? 13.007 3.360 -14.918 1.00 97.44 314 ARG A C 1
ATOM 2478 O O . ARG A 1 314 ? 13.011 3.084 -13.722 1.00 97.44 314 ARG A O 1
ATOM 2485 N N . LEU A 1 315 ? 13.594 2.602 -15.846 1.00 98.12 315 LEU A N 1
ATOM 2486 C CA . LEU A 1 315 ? 14.374 1.407 -15.524 1.00 98.12 315 LEU A CA 1
ATOM 2487 C C . LEU A 1 315 ? 15.588 1.768 -14.657 1.00 98.12 315 LEU A C 1
ATOM 2489 O O . LEU A 1 315 ? 15.751 1.148 -13.610 1.00 98.12 315 LEU A O 1
ATOM 2493 N N . ARG A 1 316 ? 16.352 2.822 -14.994 1.00 97.00 316 ARG A N 1
ATOM 2494 C CA . ARG A 1 316 ? 17.451 3.328 -14.139 1.00 97.00 316 ARG A CA 1
ATOM 2495 C C . ARG A 1 316 ? 16.969 3.660 -12.728 1.00 97.00 316 ARG A C 1
ATOM 2497 O O . ARG A 1 316 ? 17.577 3.237 -11.750 1.00 97.00 316 ARG A O 1
ATOM 2504 N N . ALA A 1 317 ? 15.843 4.364 -12.615 1.00 97.00 317 ALA A N 1
ATOM 2505 C CA . ALA A 1 317 ? 15.298 4.791 -11.327 1.00 97.00 317 ALA A CA 1
ATOM 2506 C C . ALA A 1 317 ? 14.891 3.626 -10.405 1.00 97.00 317 ALA A C 1
ATOM 2508 O O . ALA A 1 317 ? 14.892 3.783 -9.184 1.00 97.00 317 ALA A O 1
ATOM 2509 N N . VAL A 1 318 ? 14.547 2.462 -10.968 1.00 98.19 318 VAL A N 1
ATOM 2510 C CA . VAL A 1 318 ? 14.143 1.272 -10.200 1.00 98.19 318 VAL A CA 1
ATOM 2511 C C . VAL A 1 318 ? 15.198 0.161 -10.184 1.00 98.19 318 VAL A C 1
ATOM 2513 O O . VAL A 1 318 ? 14.938 -0.883 -9.590 1.00 98.19 318 VAL A O 1
ATOM 2516 N N . ALA A 1 319 ? 16.366 0.360 -10.797 1.00 97.31 319 ALA A N 1
ATOM 2517 C CA . ALA A 1 319 ? 17.446 -0.629 -10.854 1.00 97.31 319 ALA A CA 1
ATOM 2518 C C . ALA A 1 319 ? 18.421 -0.567 -9.664 1.00 97.31 319 ALA A C 1
ATOM 2520 O O . ALA A 1 319 ? 19.133 -1.535 -9.431 1.00 97.31 319 ALA A O 1
ATOM 2521 N N . GLY A 1 320 ? 18.455 0.534 -8.905 1.00 91.31 320 GLY A N 1
ATOM 2522 C CA . GLY A 1 320 ? 19.378 0.682 -7.770 1.00 91.31 320 GLY A CA 1
ATOM 2523 C C . GLY A 1 320 ? 19.084 -0.249 -6.583 1.00 91.31 320 GLY A C 1
ATOM 2524 O O . GLY A 1 320 ? 18.091 -0.979 -6.574 1.00 91.31 320 GLY A O 1
ATOM 2525 N N . ASP A 1 321 ? 19.907 -0.160 -5.536 1.00 86.88 321 ASP A N 1
ATOM 2526 C CA . ASP A 1 321 ? 19.858 -1.040 -4.350 1.00 86.88 321 ASP A CA 1
ATOM 2527 C C . ASP A 1 321 ? 18.536 -0.982 -3.575 1.00 86.88 321 ASP A C 1
ATOM 2529 O O . ASP A 1 321 ? 18.108 -1.963 -2.967 1.00 86.88 321 ASP A O 1
ATOM 2533 N N . ALA A 1 322 ? 17.851 0.160 -3.636 1.00 90.56 322 ALA A N 1
ATOM 2534 C CA . ALA A 1 322 ? 16.511 0.378 -3.090 1.00 90.56 322 ALA A CA 1
ATOM 2535 C C . ALA A 1 322 ? 15.379 0.059 -4.095 1.00 90.56 322 ALA A C 1
ATOM 2537 O O . ALA A 1 322 ? 14.204 0.338 -3.849 1.00 90.56 322 ALA A O 1
ATOM 2538 N N . GLY A 1 323 ? 15.728 -0.459 -5.267 1.00 95.44 323 GLY A N 1
ATOM 2539 C CA . GLY A 1 323 ? 14.848 -0.732 -6.390 1.00 95.44 323 GLY A CA 1
ATOM 2540 C C . GLY A 1 323 ? 14.338 -2.170 -6.416 1.00 95.44 323 GLY A C 1
ATOM 2541 O O . GLY A 1 323 ? 14.058 -2.782 -5.392 1.00 95.44 323 GLY A O 1
ATOM 2542 N N . VAL A 1 324 ? 14.182 -2.740 -7.608 1.00 97.50 324 VAL A N 1
ATOM 2543 C CA . VAL A 1 324 ? 13.586 -4.074 -7.781 1.00 97.50 324 VAL A CA 1
ATOM 2544 C C . VAL A 1 324 ? 14.412 -5.196 -7.157 1.00 97.50 324 VAL A C 1
ATOM 2546 O O . VAL A 1 324 ? 13.851 -6.238 -6.808 1.00 97.50 324 VAL A O 1
ATOM 2549 N N . HIS A 1 325 ? 15.725 -5.010 -7.020 1.00 96.00 325 HIS A N 1
ATOM 2550 C CA . HIS A 1 325 ? 16.646 -6.049 -6.565 1.00 96.00 325 HIS A CA 1
ATOM 2551 C C . HIS A 1 325 ? 16.528 -6.341 -5.067 1.00 96.00 325 HIS A C 1
ATOM 2553 O O . HIS A 1 325 ? 16.746 -7.485 -4.681 1.00 96.00 325 HIS A O 1
ATOM 2559 N N . SER A 1 326 ? 16.031 -5.401 -4.252 1.00 96.56 326 SER A N 1
ATOM 2560 C CA . SER A 1 326 ? 15.729 -5.661 -2.835 1.00 96.56 326 SER A CA 1
ATOM 2561 C C . SER A 1 326 ? 14.525 -6.597 -2.641 1.00 96.56 326 SER A C 1
ATOM 2563 O O . SER A 1 326 ? 14.263 -7.072 -1.540 1.00 96.56 326 SER A O 1
ATOM 2565 N N . CYS A 1 327 ? 13.737 -6.874 -3.688 1.00 97.50 327 CYS A N 1
ATOM 2566 C CA . CYS A 1 327 ? 12.599 -7.780 -3.578 1.00 97.50 327 CYS A CA 1
ATOM 2567 C C . CYS A 1 327 ? 13.035 -9.255 -3.571 1.00 97.50 327 CYS A C 1
ATOM 2569 O O . CYS A 1 327 ? 13.499 -9.769 -4.595 1.00 97.50 327 CYS A O 1
ATOM 2571 N N . HIS A 1 328 ? 12.739 -9.948 -2.467 1.00 95.88 328 HIS A N 1
ATOM 2572 C CA . HIS A 1 328 ? 12.972 -11.386 -2.261 1.00 95.88 328 HIS A CA 1
ATOM 2573 C C . HIS A 1 328 ? 11.739 -12.270 -2.529 1.00 95.88 328 HIS A C 1
ATOM 2575 O O . HIS A 1 328 ? 11.666 -13.403 -2.070 1.00 95.88 328 HIS A O 1
ATOM 2581 N N . THR A 1 329 ? 10.742 -11.770 -3.267 1.00 96.81 329 THR A N 1
ATOM 2582 C CA . THR A 1 329 ? 9.615 -12.595 -3.756 1.00 96.81 329 THR A CA 1
ATOM 2583 C C . THR A 1 329 ? 8.817 -13.301 -2.636 1.00 96.81 329 THR A C 1
ATOM 2585 O O . THR A 1 329 ? 8.276 -14.377 -2.841 1.00 96.81 329 THR A O 1
ATOM 2588 N N . HIS A 1 330 ? 8.646 -12.680 -1.460 1.00 96.69 330 HIS A N 1
ATOM 2589 C CA . HIS A 1 330 ? 7.823 -13.244 -0.364 1.00 96.69 330 HIS A CA 1
ATOM 2590 C C . HIS A 1 330 ? 6.316 -13.335 -0.685 1.00 96.69 330 HIS A C 1
ATOM 2592 O O . HIS A 1 330 ? 5.547 -13.893 0.086 1.00 96.69 330 HIS A O 1
ATOM 2598 N N . MET A 1 331 ? 5.861 -12.741 -1.795 1.00 97.62 331 MET A N 1
ATOM 2599 C CA . MET A 1 331 ? 4.470 -12.759 -2.287 1.00 97.62 331 MET A CA 1
ATOM 2600 C C . MET A 1 331 ? 3.396 -12.122 -1.387 1.00 97.62 331 MET A C 1
ATOM 2602 O O . MET A 1 331 ? 2.268 -11.954 -1.856 1.00 97.62 331 MET A O 1
ATOM 2606 N N . SER A 1 332 ? 3.716 -11.667 -0.171 1.00 97.81 332 SER A N 1
ATOM 2607 C CA . SER A 1 332 ? 2.747 -11.039 0.743 1.00 97.81 332 SER A CA 1
ATOM 2608 C C . SER A 1 332 ? 2.009 -9.851 0.109 1.00 97.81 332 SER A C 1
ATOM 2610 O O . SER A 1 332 ? 0.801 -9.689 0.268 1.00 97.81 332 SER A O 1
ATOM 2612 N N . CYS A 1 333 ? 2.704 -9.047 -0.698 1.00 98.25 333 CYS A N 1
ATOM 2613 C CA . CYS A 1 333 ? 2.114 -7.933 -1.435 1.00 98.25 333 CYS A CA 1
ATOM 2614 C C . CYS A 1 333 ? 1.064 -8.366 -2.473 1.00 98.25 333 CYS A C 1
ATOM 2616 O O . CYS A 1 333 ? 0.069 -7.662 -2.647 1.00 98.25 333 CYS A O 1
ATOM 2618 N N . THR A 1 334 ? 1.276 -9.505 -3.137 1.00 98.25 334 THR A N 1
ATOM 2619 C CA . THR A 1 334 ? 0.337 -10.094 -4.102 1.00 98.25 334 THR A CA 1
ATOM 2620 C C . THR A 1 334 ? -0.847 -10.724 -3.371 1.00 98.25 334 THR A C 1
ATOM 2622 O O . THR A 1 334 ? -1.992 -10.425 -3.699 1.00 98.25 334 THR A O 1
ATOM 2625 N N . GLU A 1 335 ? -0.590 -11.521 -2.329 1.00 98.00 335 GLU A N 1
ATOM 2626 C CA . GLU A 1 335 ? -1.635 -12.198 -1.546 1.00 98.00 335 GLU A CA 1
ATOM 2627 C C . GLU A 1 335 ? -2.609 -11.202 -0.895 1.00 98.00 335 GLU A C 1
ATOM 2629 O O . GLU A 1 335 ? -3.816 -11.436 -0.830 1.00 98.00 335 GLU A O 1
ATOM 2634 N N . ARG A 1 336 ? -2.092 -10.067 -0.408 1.00 97.75 336 ARG A N 1
ATOM 2635 C CA . ARG A 1 336 ? -2.885 -9.076 0.333 1.00 97.75 336 ARG A CA 1
ATOM 2636 C C . ARG A 1 336 ? -3.522 -8.007 -0.549 1.00 97.75 336 ARG A C 1
ATOM 2638 O O . ARG A 1 336 ? -4.322 -7.221 -0.045 1.00 97.75 336 ARG A O 1
ATOM 2645 N N . CYS A 1 337 ? -3.200 -7.940 -1.841 1.00 98.12 337 CYS A N 1
ATOM 2646 C CA . CYS A 1 337 ? -3.707 -6.879 -2.703 1.00 98.12 337 CYS A CA 1
ATOM 2647 C C . CYS A 1 337 ? -5.238 -6.973 -2.866 1.00 98.12 337 CYS A C 1
ATOM 2649 O O . CYS A 1 337 ? -5.738 -7.921 -3.476 1.00 98.12 337 CYS A O 1
ATOM 2651 N N . PRO A 1 338 ? -6.018 -5.969 -2.417 1.00 96.25 338 PRO A N 1
ATOM 2652 C CA . PRO A 1 338 ? -7.479 -6.041 -2.484 1.00 96.25 338 PRO A CA 1
ATOM 2653 C C . PRO A 1 338 ? -8.021 -5.989 -3.918 1.00 96.25 338 PRO A C 1
ATOM 2655 O O . PRO A 1 338 ? -9.135 -6.436 -4.183 1.00 96.25 338 PRO A O 1
ATOM 2658 N N . LYS A 1 339 ? -7.227 -5.448 -4.846 1.00 96.62 339 LYS A N 1
ATOM 2659 C CA . LYS A 1 339 ? -7.537 -5.357 -6.276 1.00 96.62 339 LYS A CA 1
ATOM 2660 C C . LYS A 1 339 ? -7.013 -6.554 -7.071 1.00 96.62 339 LYS A C 1
ATOM 2662 O O . LYS A 1 339 ? -7.143 -6.555 -8.286 1.00 96.62 339 LYS A O 1
ATOM 2667 N N . ARG A 1 340 ? -6.451 -7.567 -6.393 1.00 96.31 340 ARG A N 1
ATOM 2668 C CA . ARG A 1 340 ? -5.905 -8.795 -7.000 1.00 96.31 340 ARG A CA 1
ATOM 2669 C C . ARG A 1 340 ? -4.816 -8.539 -8.048 1.00 96.31 340 ARG A C 1
ATOM 2671 O O . ARG A 1 340 ? -4.611 -9.342 -8.948 1.00 96.31 340 ARG A O 1
ATOM 2678 N N . ILE A 1 341 ? -4.108 -7.424 -7.902 1.00 97.94 341 ILE A N 1
ATOM 2679 C CA . ILE A 1 341 ? -2.907 -7.124 -8.681 1.00 97.94 341 ILE A CA 1
ATOM 2680 C C . ILE A 1 341 ? -1.768 -7.976 -8.124 1.00 97.94 341 ILE A C 1
ATOM 2682 O O . ILE A 1 341 ? -1.703 -8.188 -6.910 1.00 97.94 341 ILE A O 1
ATOM 2686 N N . SER A 1 342 ? -0.846 -8.405 -8.987 1.00 98.06 342 SER A N 1
ATOM 2687 C CA . SER A 1 342 ? 0.409 -9.030 -8.567 1.00 98.06 342 SER A CA 1
ATOM 2688 C C . SER A 1 342 ? 1.585 -8.060 -8.710 1.00 98.06 342 SER A C 1
ATOM 2690 O O . SER A 1 342 ? 2.258 -8.052 -9.745 1.00 98.06 342 SER A O 1
ATOM 2692 N N . PRO A 1 343 ? 1.903 -7.262 -7.666 1.00 98.00 343 PRO A N 1
ATOM 2693 C CA . PRO A 1 343 ? 3.134 -6.486 -7.649 1.00 98.00 343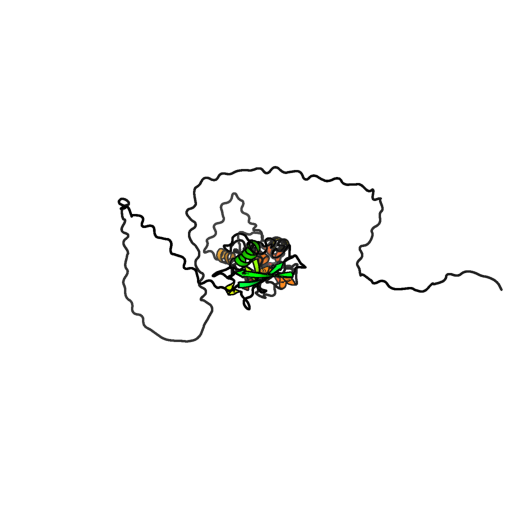 PRO A CA 1
ATOM 2694 C C . PRO A 1 343 ? 4.369 -7.359 -7.860 1.00 98.00 343 PRO A C 1
ATOM 2696 O O . PRO A 1 343 ? 5.315 -6.918 -8.499 1.00 98.00 343 PRO A O 1
ATOM 2699 N N . THR A 1 344 ? 4.369 -8.601 -7.364 1.00 98.19 344 THR A N 1
ATOM 2700 C CA . THR A 1 344 ? 5.523 -9.493 -7.523 1.00 98.19 344 THR A CA 1
ATOM 2701 C C . THR A 1 344 ? 5.771 -9.864 -8.983 1.00 98.19 344 THR A C 1
ATOM 2703 O O . THR A 1 344 ? 6.920 -9.837 -9.419 1.00 98.19 344 THR A O 1
ATOM 2706 N N . ALA A 1 345 ? 4.716 -10.129 -9.764 1.00 97.75 345 ALA A N 1
ATOM 2707 C CA . ALA A 1 345 ? 4.847 -10.355 -11.202 1.00 97.75 345 ALA A CA 1
ATOM 2708 C C . ALA A 1 345 ? 5.373 -9.104 -11.924 1.00 97.75 345 ALA A C 1
ATOM 2710 O O . ALA A 1 345 ? 6.273 -9.212 -12.759 1.00 97.75 345 ALA A O 1
ATOM 2711 N N . GLY A 1 346 ? 4.879 -7.915 -11.557 1.00 97.88 346 GLY A N 1
ATOM 2712 C CA . GLY A 1 346 ? 5.372 -6.649 -12.107 1.00 97.88 346 GLY A CA 1
ATOM 2713 C C . GLY A 1 346 ? 6.843 -6.380 -11.776 1.00 97.88 346 GLY A C 1
ATOM 2714 O O . GLY A 1 346 ? 7.622 -6.026 -12.657 1.00 97.88 346 GLY A O 1
ATOM 2715 N N . ILE A 1 347 ? 7.263 -6.640 -10.535 1.00 98.50 347 ILE A N 1
ATOM 2716 C CA . ILE A 1 347 ? 8.665 -6.530 -10.104 1.00 98.50 347 ILE A CA 1
ATOM 2717 C C . ILE A 1 347 ? 9.550 -7.516 -10.878 1.00 98.50 347 ILE A C 1
ATOM 2719 O O . ILE A 1 347 ? 10.619 -7.137 -11.350 1.00 98.50 347 ILE A O 1
ATOM 2723 N N . ALA A 1 348 ? 9.113 -8.764 -11.064 1.00 98.38 348 ALA A N 1
ATOM 2724 C CA . ALA A 1 348 ? 9.836 -9.736 -11.884 1.00 98.38 348 ALA A CA 1
ATOM 2725 C C . ALA A 1 348 ? 9.900 -9.320 -13.367 1.00 98.38 348 ALA A C 1
ATOM 2727 O O . ALA A 1 348 ? 10.888 -9.589 -14.051 1.00 98.38 348 ALA A O 1
ATOM 2728 N N . GLY A 1 349 ? 8.859 -8.657 -13.877 1.00 98.00 349 GLY A N 1
ATOM 2729 C CA . GLY A 1 349 ? 8.856 -8.008 -15.188 1.00 98.00 349 GLY A CA 1
ATOM 2730 C C . GLY A 1 349 ? 9.924 -6.923 -15.300 1.00 98.00 349 GLY A C 1
ATOM 2731 O O . GLY A 1 349 ? 10.733 -6.957 -16.224 1.00 98.00 349 GLY A O 1
ATOM 2732 N N . LEU A 1 350 ? 9.991 -6.023 -14.316 1.00 98.38 350 LEU A N 1
ATOM 2733 C CA . LEU A 1 350 ? 11.005 -4.971 -14.267 1.00 98.38 350 LEU A CA 1
ATOM 2734 C C . LEU A 1 350 ? 12.426 -5.533 -14.179 1.00 98.38 350 LEU A C 1
ATOM 2736 O O . LEU A 1 350 ? 13.284 -5.075 -14.924 1.00 98.38 350 LEU A O 1
ATOM 2740 N N . LYS A 1 351 ? 12.675 -6.557 -13.348 1.00 98.44 351 LYS A N 1
ATOM 2741 C CA . LYS A 1 351 ? 13.987 -7.234 -13.275 1.00 98.44 351 LYS A CA 1
ATOM 2742 C C . LYS A 1 351 ? 14.439 -7.738 -14.652 1.00 98.44 351 LYS A C 1
ATOM 2744 O O . LYS A 1 351 ? 15.577 -7.513 -15.051 1.00 98.44 351 LYS A O 1
ATOM 2749 N N . ARG A 1 352 ? 13.534 -8.374 -15.408 1.00 98.19 352 ARG A N 1
ATOM 2750 C CA . ARG A 1 352 ? 13.813 -8.850 -16.776 1.00 98.19 352 ARG A CA 1
ATOM 2751 C C . ARG A 1 352 ? 14.032 -7.702 -17.762 1.00 98.19 352 ARG A C 1
ATOM 2753 O O . ARG A 1 352 ? 14.912 -7.796 -18.611 1.00 98.19 352 ARG A O 1
ATOM 2760 N N . ALA A 1 353 ? 13.248 -6.630 -17.657 1.00 97.75 353 ALA A N 1
ATOM 2761 C CA . ALA A 1 353 ? 13.395 -5.453 -18.510 1.00 97.75 353 ALA A CA 1
ATOM 2762 C C . ALA A 1 353 ? 14.734 -4.736 -18.271 1.00 97.75 353 ALA A C 1
ATOM 2764 O O . ALA A 1 353 ? 15.402 -4.381 -19.237 1.00 97.75 353 ALA A O 1
ATOM 2765 N N . ILE A 1 354 ? 15.152 -4.603 -17.007 1.00 98.19 354 ILE A N 1
ATOM 2766 C CA . ILE A 1 354 ? 16.468 -4.074 -16.624 1.00 98.19 354 ILE A CA 1
ATOM 2767 C C . ILE A 1 354 ? 17.575 -4.934 -17.223 1.00 98.19 354 ILE A C 1
ATOM 2769 O O . ILE A 1 354 ? 18.423 -4.403 -17.929 1.00 98.19 354 ILE A O 1
ATOM 2773 N N . LEU A 1 355 ? 17.531 -6.258 -17.031 1.00 97.50 355 LEU A N 1
ATOM 2774 C CA . LEU A 1 355 ? 18.534 -7.159 -17.603 1.00 97.50 355 LEU A CA 1
ATOM 2775 C C . LEU A 1 355 ? 18.639 -6.998 -19.127 1.00 97.50 355 LEU A C 1
ATOM 2777 O O . LEU A 1 355 ? 19.733 -6.860 -19.662 1.00 97.50 355 LEU A O 1
ATOM 2781 N N . LYS A 1 356 ? 17.501 -6.961 -19.831 1.00 97.56 356 LYS A N 1
ATOM 2782 C CA . LYS A 1 356 ? 17.478 -6.777 -21.289 1.00 97.56 356 LYS A CA 1
ATOM 2783 C C . LYS A 1 356 ? 18.074 -5.433 -21.717 1.00 97.56 356 LYS A C 1
ATOM 2785 O O . LYS A 1 356 ? 18.739 -5.380 -22.742 1.00 97.56 356 LYS A O 1
ATOM 2790 N N . SER A 1 357 ? 17.802 -4.363 -20.976 1.00 96.62 357 SER A N 1
ATOM 2791 C CA . SER A 1 357 ? 18.287 -3.016 -21.292 1.00 96.62 357 SER A CA 1
ATOM 2792 C C . SER A 1 357 ? 19.790 -2.878 -20.989 1.00 96.62 357 SER A C 1
ATOM 2794 O O . SER A 1 357 ? 20.533 -2.355 -21.815 1.00 96.62 357 SER A O 1
ATOM 2796 N N . ALA A 1 358 ? 20.277 -3.487 -19.901 1.00 96.06 358 ALA A N 1
ATOM 2797 C CA . ALA A 1 358 ? 21.706 -3.580 -19.589 1.00 96.06 358 ALA A CA 1
ATOM 2798 C C . ALA A 1 358 ? 22.490 -4.359 -20.661 1.00 96.06 358 ALA A C 1
ATOM 2800 O O . ALA A 1 358 ? 23.519 -3.891 -21.135 1.00 96.06 358 ALA A O 1
ATOM 2801 N N . LEU A 1 359 ? 21.969 -5.502 -21.130 1.00 97.00 359 LEU A N 1
ATOM 2802 C CA . LEU A 1 359 ? 22.600 -6.284 -22.208 1.00 97.00 359 LEU A CA 1
ATOM 2803 C C . LEU A 1 359 ? 22.692 -5.530 -23.545 1.00 97.00 359 LEU A C 1
ATOM 2805 O O . LEU A 1 359 ? 23.497 -5.893 -24.396 1.00 97.00 359 LEU A O 1
ATOM 2809 N N . LYS A 1 360 ? 21.876 -4.492 -23.741 1.00 96.25 360 LYS A N 1
ATOM 2810 C CA . LYS A 1 360 ? 21.931 -3.611 -24.915 1.00 96.25 360 LYS A CA 1
ATOM 2811 C C . LYS A 1 360 ? 22.840 -2.389 -24.729 1.00 96.25 360 LYS A C 1
ATOM 2813 O O . LYS A 1 360 ? 22.954 -1.598 -25.658 1.00 96.25 360 LYS A O 1
ATOM 2818 N N . GLY A 1 361 ? 23.431 -2.195 -23.548 1.00 94.56 361 GLY A N 1
ATOM 2819 C CA . GLY A 1 361 ? 24.199 -0.990 -23.213 1.00 94.56 361 GLY A CA 1
ATOM 2820 C C . GLY A 1 361 ? 23.341 0.263 -22.993 1.00 94.56 361 GLY A C 1
ATOM 2821 O O . GLY A 1 361 ? 23.839 1.379 -23.105 1.00 94.56 361 GLY A O 1
ATOM 2822 N N . GLU A 1 362 ? 22.044 0.105 -22.712 1.00 91.94 362 GLU A N 1
ATOM 2823 C CA . GLU A 1 362 ? 21.127 1.226 -22.454 1.00 91.94 362 GLU A CA 1
ATOM 2824 C C . GLU A 1 362 ? 21.106 1.643 -20.964 1.00 91.94 362 GLU A C 1
ATOM 2826 O O . GLU A 1 362 ? 20.634 2.741 -20.642 1.00 91.94 362 GLU A O 1
ATOM 2831 N N . LEU A 1 363 ? 21.594 0.787 -20.053 1.00 87.69 363 LEU A N 1
ATOM 2832 C CA . LEU A 1 363 ? 21.637 1.000 -18.597 1.00 87.69 363 LEU A CA 1
ATOM 2833 C C . LEU A 1 363 ? 23.050 0.974 -18.038 1.00 87.69 363 LEU A C 1
ATOM 2835 O O . LEU A 1 363 ? 23.841 0.129 -18.508 1.00 87.69 363 LEU A O 1
#

Nearest PDB structures (foldseek):
  2bs2-assembly1_B  TM=9.188E-01  e=3.670E-21  Wolinella succinogenes
  3abv-assembly1_B  TM=9.135E-01  e=3.472E-21  Sus scrofa
  2fbw-assembly2_O  TM=9.195E-01  e=1.175E-20  Gallus gallus
  7d6x-assembly1_B  TM=8.836E-01  e=5.495E-16  Mycolicibacterium smegmatis
  5xmj-assembly2_F  TM=8.461E-01  e=2.673E-16  Megalodesulfovibrio gigas DSM 1382 = ATCC 19364

Mean predicted aligned error: 16.85 Å

Sequence (363 aa):
MHRRRRARQGRGPRRAGPVVHGFVLRRGRDGDAVRRGRLHGASVPHRPVQRDRQSDPAGHQAQRESAHRAHDVRAYRRGCFGFIEKRINPGSGGRQVARLHVPHGERAAHLRRSARPPRVRPHAALRKRLKVAVWKGAAQGSFQEFDVPRQPSQTVLDVVTYIQRRLDSSLAYRYACRVGMCGSCAMTVNGVPRWTCRTHVDKVLHNEALRIEPLKNLPIIRDLVTDMSAFFDKWARAKGQFAGSRTKRDAFAPIASSSPERADIDAGIECIGCAVCYSACDVVAWNPDYLGPAALNRAWTLVKDTRDQRTVERLRAVAGDAGVHSCHTHMSCTERCPKRISPTAGIAGLKRAILKSALKGEL

Radius of gyration: 32.89 Å; Cα contacts (8 Å, |Δi|>4): 439; chains: 1; bounding box: 133×84×83 Å

Solvent-accessible surface area (backbone atoms only — not comparable to full-atom values): 23310 Å² total; per-residue (Å²): 133,89,81,90,83,86,91,86,84,86,78,84,88,83,85,87,79,89,87,78,87,85,83,91,81,83,86,76,90,77,88,81,82,87,76,90,73,89,80,76,86,84,81,80,84,85,77,84,80,84,81,83,82,79,82,78,79,94,82,85,90,82,86,88,76,85,87,81,77,82,81,82,91,80,86,86,84,81,91,80,88,82,95,75,90,80,83,89,83,92,82,91,78,89,77,87,79,83,84,82,84,78,82,95,81,83,81,78,85,74,77,80,74,78,76,72,76,81,78,76,70,78,69,80,74,59,89,45,69,32,46,33,35,36,42,38,44,41,84,89,46,50,74,46,80,43,82,40,84,46,58,87,89,37,25,44,40,56,52,57,51,45,40,26,75,73,76,40,75,81,65,46,66,50,69,77,72,70,76,72,66,66,34,55,36,37,28,17,47,66,91,38,45,37,56,21,55,75,33,44,42,92,80,60,57,52,95,72,33,43,42,40,36,36,44,50,82,35,59,49,68,35,24,36,28,54,52,57,61,71,62,54,51,23,22,56,56,24,45,52,67,89,47,53,92,76,57,95,86,51,78,82,85,90,72,59,83,81,35,71,56,46,51,63,23,59,55,43,62,75,66,44,83,39,52,35,27,40,37,46,29,66,58,36,64,81,33,80,72,36,41,42,44,64,18,42,19,43,31,31,32,44,66,50,33,88,65,36,74,50,46,65,65,35,44,58,51,32,62,44,82,39,24,51,74,58,61,82,76,81,48,43,32,28,77,45,26,91,77,68,31,46,31,55,59,28,36,55,48,45,53,53,51,43,53,56,36,40,78,69,69,71,98

Foldseek 3Di:
DDDDDDDDDDDDDDDDDDDDDDDDDDDDDDDDDDDDDDDDDDDDDDDDDDDDDDDDDDDDPPDPDDDDDDDDPPDDDDDDDDDDDDDDDDDDDDDDDDDDDDDDDDDDDPDDPPPDPPPPDPDPQPQDWFWEWFWWFFPPTGTDIDTHRDDPQDFQVNRQVCCCPPPNVPADAWDDDLPPQQLRHWWQKPNAIADGSPHGCVVRDDPSYIYTAAQPLFGGPTGNDGDCVLLVVLLVLLVLDADAPDDPPDDDDDDDCPDPLNVQLVLQVSDNSNCSQVSQDVLCVVDVLASGLNSLSSLLSRCSDPRGPCNLVSLVSQVDPSHLVSDPLPQSSQVRRPVNHRSSVSSVVSVVVNVVCVVVVSD

pLDDT: mean 74.45, std 29.84, range [25.25, 98.75]

Secondary structure (DSSP, 8-state):
--------PPP--------------PPPP-------------PPPPPP---------S----------------SS-----------------------PPPPS-----------PPP----------EEEEEEEESSTT-EEEEEEEE--TT-BHHHHHHHIIIII-TT-------SSS-S-TTEEEETTEEEEGGG-BGGGT-BTTEEEEEPPTTS-EEETTEE--HHHHHHHHHTT-S---S--TTSPPP---TT-HHHHHHHHHHT-----HHHHT-HHHHH-TT---HHHHHHHHHHHT-TT---HHHHHHHHHSTTTGGG-----HHHHT-TT---HHHHHHHHHHHHHHHHHTT--